Protein AF-A0A3D8SGF7-F1 (afdb_monomer)

Solvent-accessible surface area (backbone atoms only — not comparable to full-atom values): 17493 Å² total; per-residue (Å²): 136,87,86,59,81,50,88,57,85,92,38,57,77,54,71,92,67,64,101,82,47,66,66,55,54,53,52,51,15,70,74,51,28,20,51,87,35,29,41,61,52,47,53,52,54,32,56,76,68,73,48,53,74,74,74,52,42,62,45,77,71,42,57,55,62,69,59,42,38,68,72,41,20,37,44,38,47,47,76,54,95,90,37,85,43,78,48,68,43,85,71,39,32,78,76,52,66,76,61,45,70,65,49,49,50,49,16,43,51,46,34,33,36,55,75,38,30,51,75,68,54,41,50,50,33,53,50,54,36,52,47,61,65,56,57,81,48,100,55,60,69,68,54,49,54,52,47,69,74,40,46,67,33,53,49,34,4,24,43,23,42,20,46,29,38,46,44,50,61,53,43,50,52,53,48,56,50,34,45,76,70,30,55,44,71,83,41,22,58,43,77,82,51,44,61,59,49,32,49,50,53,45,42,62,39,53,32,82,69,42,70,46,80,40,75,49,46,63,57,54,47,42,51,51,37,34,35,71,66,44,28,71,38,52,40,47,41,71,67,94,45,88,63,90,62,94,51,79,30,31,37,40,42,78,51,79,67,44,33,47,99,85,70,47,71,38,74,68,43,56,60,52,48,75,60,31,53,78,67,83,76,77,64,86,87,63,74,88,81,66,91,71,87,69,87,90,52,85,76,76,79,74,72,136

Mean predicted aligned error: 11.93 Å

Foldseek 3Di:
DDLDQDDAQLDARDDQDDPPPPVVVVVVCVVQNAQQCLQVVVVVLCVVLVHDLPVLQPDPPQFDLVVLCVQQQQWFWDQHPNRIDIDGHPPSNVRNPDHDPVLLLLLLLLLLQSVAAGPVLSLVLQLVLQLVSSVVDDDNVVSSVSSVVCSRSSSSNSSNSCSRSVLNVVSVVLVVVCVVVQLDDAFHQFSVCSVVLSVLSSCSGRNQQQEDEDQDSSSLSSLVSSCVNGSVLEEEPPRPDPDPDPHSHYYYHPDDGQADPVRDGDPVNVVRNVRGDHPPPDDPPDPPPDPPPDPPDPVVPDDD

Structure (mmCIF, N/CA/C/O backbone):
data_AF-A0A3D8SGF7-F1
#
_entry.id   AF-A0A3D8SGF7-F1
#
loop_
_atom_site.group_PDB
_atom_site.id
_atom_site.type_symbol
_atom_site.label_atom_id
_atom_site.label_alt_id
_atom_site.label_comp_id
_atom_site.label_asym_id
_atom_site.label_entity_id
_atom_site.label_seq_id
_atom_site.pdbx_PDB_ins_code
_atom_site.Cartn_x
_atom_site.Cartn_y
_atom_site.Cartn_z
_atom_site.occupancy
_atom_site.B_iso_or_equiv
_atom_site.auth_seq_id
_atom_site.auth_comp_id
_atom_site.auth_asym_id
_atom_site.auth_atom_id
_atom_site.pdbx_PDB_model_num
ATOM 1 N N . MET A 1 1 ? 5.270 15.580 -29.705 1.00 28.64 1 MET A N 1
ATOM 2 C CA . MET A 1 1 ? 4.525 14.474 -29.066 1.00 28.64 1 MET A CA 1
ATOM 3 C C . MET A 1 1 ? 4.289 14.854 -27.619 1.00 28.64 1 MET A C 1
ATOM 5 O O . MET A 1 1 ? 5.223 15.328 -26.986 1.00 28.64 1 MET A O 1
ATOM 9 N N . ALA A 1 2 ? 3.041 14.790 -27.160 1.00 25.98 2 ALA A N 1
ATOM 10 C CA . ALA A 1 2 ? 2.633 15.385 -25.893 1.00 25.98 2 ALA A CA 1
ATOM 11 C C . ALA A 1 2 ? 2.895 14.438 -24.714 1.00 25.98 2 ALA A C 1
ATOM 13 O O . ALA A 1 2 ? 2.503 13.273 -24.739 1.00 25.98 2 ALA A O 1
ATOM 14 N N . LEU A 1 3 ? 3.563 14.972 -23.693 1.00 28.70 3 LEU A N 1
ATOM 15 C CA . LEU A 1 3 ? 3.710 14.374 -22.371 1.00 28.70 3 LEU A CA 1
ATOM 16 C C . LEU A 1 3 ? 2.393 14.566 -21.618 1.00 28.70 3 LEU A C 1
ATOM 18 O O . LEU A 1 3 ? 2.041 15.696 -21.285 1.00 28.70 3 LEU A O 1
ATOM 22 N N . GLN A 1 4 ? 1.677 13.479 -21.337 1.00 30.27 4 GLN A N 1
ATOM 23 C CA . GLN A 1 4 ? 0.540 13.514 -20.424 1.00 30.27 4 GLN A CA 1
ATOM 24 C C . GLN A 1 4 ? 0.894 12.715 -19.171 1.00 30.27 4 GLN A C 1
ATOM 26 O O . GLN A 1 4 ? 0.778 11.493 -19.112 1.00 30.27 4 GLN A O 1
ATOM 31 N N . VAL A 1 5 ? 1.390 13.437 -18.169 1.00 30.59 5 VAL A N 1
ATOM 32 C CA . VAL A 1 5 ? 1.681 12.898 -16.843 1.00 30.59 5 VAL A CA 1
ATOM 33 C C . VAL A 1 5 ? 0.362 12.846 -16.081 1.00 30.59 5 VAL A C 1
ATOM 35 O O . VAL A 1 5 ? -0.182 13.882 -15.711 1.00 30.59 5 VAL A O 1
ATOM 38 N N . THR A 1 6 ? -0.165 11.644 -15.857 1.00 35.34 6 THR A N 1
ATOM 39 C CA . THR A 1 6 ? -1.338 11.462 -14.995 1.00 35.34 6 THR A CA 1
ATOM 40 C C . THR A 1 6 ? -0.846 10.910 -13.661 1.00 35.34 6 THR A C 1
ATOM 42 O O . THR A 1 6 ? -0.309 9.806 -13.601 1.00 35.34 6 THR A O 1
ATOM 45 N N . LEU A 1 7 ? -0.965 11.696 -12.593 1.00 40.19 7 LEU A N 1
ATOM 46 C CA . LEU A 1 7 ? -0.636 11.287 -11.225 1.00 40.19 7 LEU A CA 1
ATOM 47 C C . LEU A 1 7 ? -1.949 10.922 -10.520 1.00 40.19 7 LEU A C 1
ATOM 49 O O . LEU A 1 7 ? -2.839 11.762 -10.425 1.00 40.19 7 LEU A O 1
ATOM 53 N N . GLY A 1 8 ? -2.099 9.679 -10.053 1.00 37.56 8 GLY A N 1
ATOM 54 C CA . GLY A 1 8 ? -3.323 9.226 -9.379 1.00 37.56 8 GLY A CA 1
ATOM 55 C C . GLY A 1 8 ? -3.339 7.730 -9.052 1.00 37.56 8 GLY A C 1
ATOM 56 O O . GLY A 1 8 ? -2.493 6.974 -9.532 1.00 37.56 8 GLY A O 1
ATOM 57 N N . ALA A 1 9 ? -4.304 7.305 -8.230 1.00 35.84 9 ALA A N 1
ATOM 58 C CA . ALA A 1 9 ? -4.530 5.897 -7.898 1.00 35.84 9 ALA A CA 1
ATOM 59 C C . ALA A 1 9 ? -4.850 5.085 -9.169 1.00 35.84 9 ALA A C 1
ATOM 61 O O . ALA A 1 9 ? -5.719 5.460 -9.955 1.00 35.84 9 ALA A O 1
ATOM 62 N N . GLY A 1 10 ? -4.117 3.991 -9.394 1.00 37.62 10 GLY A N 1
ATOM 63 C CA . GLY A 1 10 ? -4.216 3.187 -10.620 1.00 37.62 10 GLY A CA 1
ATOM 64 C C . GLY A 1 10 ? -3.575 3.815 -11.865 1.00 37.62 10 GLY A C 1
ATOM 65 O O . GLY A 1 10 ? -3.738 3.273 -12.959 1.00 37.62 10 GLY A O 1
ATOM 66 N N . SER A 1 11 ? -2.848 4.928 -11.721 1.00 36.62 11 SER A N 1
ATOM 67 C CA . SER A 1 11 ? -2.122 5.550 -12.825 1.00 36.62 11 SER A CA 1
ATOM 68 C C . SER A 1 11 ? -0.706 4.991 -12.944 1.00 36.62 11 SER A C 1
ATOM 70 O O . SER A 1 11 ? 0.079 5.007 -11.994 1.00 36.62 11 SER A O 1
ATOM 72 N N . LEU A 1 12 ? -0.355 4.539 -14.145 1.00 43.78 12 LEU A N 1
ATOM 73 C CA . LEU A 1 12 ? 1.037 4.437 -14.562 1.00 43.78 12 LEU A CA 1
ATOM 74 C C . LEU A 1 12 ? 1.500 5.838 -14.961 1.00 43.78 12 LEU A C 1
ATOM 76 O O . LEU A 1 12 ? 0.770 6.552 -15.648 1.00 43.78 12 LEU A O 1
ATOM 80 N N . VAL A 1 13 ? 2.730 6.217 -14.603 1.00 43.97 13 VAL A N 1
ATOM 81 C CA . VAL A 1 13 ? 3.409 7.324 -15.289 1.00 43.97 13 VAL A CA 1
ATOM 82 C C . VAL A 1 13 ? 3.595 6.877 -16.741 1.00 43.97 13 VAL A C 1
ATOM 84 O O . VAL A 1 13 ? 4.550 6.181 -17.081 1.00 43.97 13 VAL A O 1
ATOM 87 N N . ALA A 1 14 ? 2.607 7.186 -17.581 1.00 38.81 14 ALA A N 1
ATOM 88 C CA . ALA A 1 14 ? 2.578 6.845 -18.991 1.00 38.81 14 ALA A CA 1
ATOM 89 C C . ALA A 1 14 ? 3.516 7.796 -19.737 1.00 38.81 14 ALA A C 1
ATOM 91 O O . ALA A 1 14 ? 3.105 8.798 -20.317 1.00 38.81 14 ALA A O 1
ATOM 92 N N . ALA A 1 15 ? 4.809 7.495 -19.696 1.00 38.91 15 ALA A N 1
ATOM 93 C CA . ALA A 1 15 ? 5.734 8.033 -20.673 1.00 38.91 15 ALA A CA 1
ATOM 94 C C . ALA A 1 15 ? 5.481 7.282 -21.989 1.00 38.91 15 ALA A C 1
ATOM 96 O O . ALA A 1 15 ? 5.649 6.065 -22.056 1.00 38.91 15 ALA A O 1
ATOM 97 N N . GLY A 1 16 ? 5.029 7.987 -23.027 1.00 35.88 16 GLY A N 1
ATOM 98 C CA . GLY A 1 16 ? 5.013 7.447 -24.384 1.00 35.88 16 GLY A CA 1
ATOM 99 C C . GLY A 1 16 ? 6.454 7.249 -24.839 1.00 35.88 16 GLY A C 1
ATOM 100 O O . GLY A 1 16 ? 7.083 8.193 -25.307 1.00 35.88 16 GLY A O 1
ATOM 101 N N . VAL A 1 17 ? 6.996 6.050 -24.636 1.00 40.53 17 VAL A N 1
ATOM 102 C CA . VAL A 1 17 ? 8.383 5.721 -24.971 1.00 40.53 17 VAL A CA 1
ATOM 103 C C . VAL A 1 17 ? 8.373 4.816 -26.191 1.00 40.53 17 VAL A C 1
ATOM 105 O O . VAL A 1 17 ? 7.849 3.705 -26.152 1.00 40.53 17 VAL A O 1
ATOM 108 N N . GLY A 1 18 ? 8.925 5.312 -27.301 1.00 39.09 18 GLY A N 1
ATOM 109 C CA . GLY A 1 18 ? 9.258 4.460 -28.438 1.00 39.09 18 GLY A CA 1
ATOM 110 C C . GLY A 1 18 ? 10.265 3.397 -27.996 1.00 39.09 18 GLY A C 1
ATOM 111 O O . GLY A 1 18 ? 11.077 3.657 -27.112 1.00 39.09 18 GLY A O 1
ATOM 112 N N . ALA A 1 19 ? 10.228 2.213 -28.608 1.00 37.81 19 ALA A N 1
ATOM 113 C CA . ALA A 1 19 ? 10.963 1.003 -28.211 1.00 37.81 19 ALA A CA 1
ATOM 114 C C . ALA A 1 19 ? 12.508 1.122 -28.062 1.00 37.81 19 ALA A C 1
ATOM 116 O O . ALA A 1 19 ? 13.165 0.121 -27.797 1.00 37.81 19 ALA A O 1
ATOM 117 N N . GLY A 1 20 ? 13.100 2.313 -28.219 1.00 41.50 20 GLY A N 1
ATOM 118 C CA . GLY A 1 20 ? 14.537 2.580 -28.126 1.00 41.50 20 GLY A CA 1
ATOM 119 C C . GLY A 1 20 ? 15.035 3.321 -26.875 1.00 41.50 20 GLY A C 1
ATOM 120 O O . GLY A 1 20 ? 16.247 3.433 -26.735 1.00 41.50 20 GLY A O 1
ATOM 121 N N . ASP A 1 21 ? 14.182 3.819 -25.967 1.00 48.53 21 ASP A N 1
ATOM 122 C CA . ASP A 1 21 ? 14.627 4.796 -24.948 1.00 48.53 21 ASP A CA 1
ATOM 123 C C . ASP A 1 21 ? 14.460 4.345 -23.478 1.00 48.53 21 ASP A C 1
ATOM 125 O O . ASP A 1 21 ? 13.799 4.980 -22.652 1.00 48.53 21 ASP A O 1
ATOM 129 N N . ILE A 1 22 ? 15.095 3.220 -23.124 1.00 55.19 22 ILE A N 1
ATOM 130 C CA . ILE A 1 22 ? 15.209 2.742 -21.728 1.00 55.19 22 ILE A CA 1
ATOM 131 C C . ILE A 1 22 ? 15.871 3.808 -20.841 1.00 55.19 22 ILE A C 1
ATOM 133 O O . ILE A 1 22 ? 15.473 3.987 -19.690 1.00 55.19 22 ILE A O 1
ATOM 137 N N . ALA A 1 23 ? 16.836 4.555 -21.387 1.00 51.38 23 ALA A N 1
ATOM 138 C CA . ALA A 1 23 ? 17.487 5.659 -20.692 1.00 51.38 23 ALA A CA 1
ATOM 139 C C . ALA A 1 23 ? 16.466 6.717 -20.255 1.00 51.38 23 ALA A C 1
ATOM 141 O O . ALA A 1 23 ? 16.472 7.119 -19.097 1.00 51.38 23 ALA A O 1
ATOM 142 N N . THR A 1 24 ? 15.518 7.078 -21.124 1.00 54.72 24 THR A N 1
ATOM 143 C CA . THR A 1 24 ? 14.470 8.053 -20.800 1.00 54.72 24 THR A CA 1
ATOM 144 C C . THR A 1 24 ? 13.504 7.541 -19.722 1.00 54.72 24 THR A C 1
ATOM 146 O O . THR A 1 24 ? 13.113 8.311 -18.844 1.00 54.72 24 THR A O 1
ATOM 149 N N . LEU A 1 25 ? 13.155 6.246 -19.712 1.00 57.88 25 LEU A N 1
ATOM 150 C CA . LEU A 1 25 ? 12.359 5.644 -18.625 1.00 57.88 25 LEU A CA 1
ATOM 151 C C . LEU A 1 25 ? 13.094 5.662 -17.284 1.00 57.88 25 LEU A C 1
ATOM 153 O O . LEU A 1 25 ? 12.480 5.931 -16.250 1.00 57.88 25 LEU A O 1
ATOM 157 N N . VAL A 1 26 ? 14.398 5.390 -17.294 1.00 56.66 26 VAL A N 1
ATOM 158 C CA . VAL A 1 26 ? 15.239 5.450 -16.095 1.00 56.66 26 VAL A CA 1
ATOM 159 C C . VAL A 1 26 ? 15.365 6.896 -15.612 1.00 56.66 26 VAL A C 1
ATOM 161 O O . VAL A 1 26 ? 15.139 7.164 -14.434 1.00 56.66 26 VAL A O 1
ATOM 164 N N . THR A 1 27 ? 15.633 7.847 -16.511 1.00 54.09 27 THR A N 1
ATOM 165 C CA . THR A 1 27 ? 15.735 9.272 -16.174 1.00 54.09 27 THR A CA 1
ATOM 166 C C . THR A 1 27 ? 14.417 9.802 -15.615 1.00 54.09 27 THR A C 1
ATOM 168 O O . THR A 1 27 ? 14.410 10.340 -14.515 1.00 54.09 27 THR A O 1
ATOM 171 N N . LEU A 1 28 ? 13.281 9.600 -16.292 1.00 55.94 28 LEU A N 1
ATOM 172 C CA . LEU A 1 28 ? 11.967 10.013 -15.775 1.00 55.94 28 LEU A CA 1
ATOM 173 C C . LEU A 1 28 ? 11.605 9.298 -14.467 1.00 55.94 28 LEU A C 1
ATOM 175 O O . LEU A 1 28 ? 10.979 9.897 -13.595 1.00 55.94 28 LEU A O 1
ATOM 179 N N . GLY A 1 29 ? 12.026 8.043 -14.306 1.00 55.06 29 GLY A N 1
ATOM 180 C CA . GLY A 1 29 ? 11.874 7.295 -13.063 1.00 55.06 29 GLY A CA 1
ATOM 181 C C . GLY A 1 29 ? 12.616 7.915 -11.888 1.00 55.06 29 GLY A C 1
ATOM 182 O O . GLY A 1 29 ? 12.099 7.888 -10.774 1.00 55.06 29 GLY A O 1
ATOM 183 N N . HIS A 1 30 ? 13.789 8.503 -12.119 1.00 59.28 30 HIS A N 1
ATOM 184 C CA . HIS A 1 30 ? 14.514 9.237 -11.083 1.00 59.28 30 HIS A CA 1
ATOM 185 C C . HIS A 1 30 ? 13.775 10.514 -10.653 1.00 59.28 30 HIS A C 1
ATOM 187 O O . HIS A 1 30 ? 13.745 10.819 -9.466 1.00 59.28 30 HIS A O 1
ATOM 193 N N . TRP A 1 31 ? 13.134 11.229 -11.585 1.00 52.03 31 TRP A N 1
ATOM 194 C CA . TRP A 1 31 ? 12.435 12.487 -11.284 1.00 52.03 31 TRP A CA 1
ATOM 195 C C . TRP A 1 31 ? 11.046 12.297 -10.667 1.00 52.03 31 TRP A C 1
ATOM 197 O O . TRP A 1 31 ? 10.676 13.020 -9.746 1.00 52.03 31 TRP A O 1
ATOM 207 N N . PHE A 1 32 ? 10.262 11.346 -11.178 1.00 58.25 32 PHE A N 1
ATOM 208 C CA . PHE A 1 32 ? 8.845 11.204 -10.823 1.00 58.25 32 PHE A CA 1
ATOM 209 C C . PHE A 1 32 ? 8.532 9.963 -9.984 1.00 58.25 32 PHE A C 1
ATOM 211 O O . PHE A 1 32 ? 7.438 9.886 -9.422 1.00 58.25 32 PHE A O 1
ATOM 218 N N . GLY A 1 33 ? 9.476 9.023 -9.881 1.00 57.91 33 GLY A N 1
ATOM 219 C CA . GLY A 1 33 ? 9.281 7.714 -9.264 1.00 57.91 33 GLY A CA 1
ATOM 220 C C . GLY A 1 33 ? 8.545 6.758 -10.201 1.00 57.91 33 GLY A C 1
ATOM 221 O O . GLY A 1 33 ? 7.432 7.034 -10.648 1.00 57.91 33 GLY A O 1
ATOM 222 N N . ASN A 1 34 ? 9.151 5.610 -10.505 1.00 74.31 34 ASN A N 1
ATOM 223 C CA . ASN A 1 34 ? 8.488 4.532 -11.235 1.00 74.31 34 ASN A CA 1
ATOM 224 C C . ASN A 1 34 ? 8.939 3.157 -10.724 1.00 74.31 34 ASN A C 1
ATOM 226 O O . ASN A 1 34 ? 9.824 3.050 -9.880 1.00 74.31 34 ASN A O 1
ATOM 230 N N . TRP A 1 35 ? 8.316 2.095 -11.231 1.00 74.00 35 TRP A N 1
ATOM 231 C CA . TRP A 1 35 ? 8.610 0.728 -10.802 1.00 74.00 35 TRP A CA 1
ATOM 232 C C . TRP A 1 35 ? 10.054 0.274 -11.083 1.00 74.00 35 TRP A C 1
ATOM 234 O O . TRP A 1 35 ? 10.542 -0.597 -10.371 1.00 74.00 35 TRP A O 1
ATOM 244 N N . ILE A 1 36 ? 10.728 0.855 -12.084 1.00 75.94 36 ILE A N 1
ATOM 245 C CA . ILE A 1 36 ? 12.119 0.531 -12.450 1.00 75.94 36 ILE A CA 1
ATOM 246 C C . ILE A 1 36 ? 13.085 1.119 -11.417 1.00 75.94 36 ILE A C 1
ATOM 248 O O . ILE A 1 36 ? 14.056 0.476 -11.034 1.00 75.94 36 ILE A O 1
ATOM 252 N N . THR A 1 37 ? 12.821 2.342 -10.952 1.00 78.00 37 THR A N 1
ATOM 253 C CA . THR A 1 37 ? 13.677 3.054 -9.991 1.00 78.00 37 THR A CA 1
ATOM 254 C C . THR A 1 37 ? 13.243 2.876 -8.540 1.00 78.00 37 THR A C 1
ATOM 256 O O . THR A 1 37 ? 13.924 3.373 -7.644 1.00 78.00 37 THR A O 1
ATOM 259 N N . ALA A 1 38 ? 12.134 2.172 -8.284 1.00 81.00 38 ALA A N 1
ATOM 260 C CA . ALA A 1 38 ? 11.568 2.009 -6.949 1.00 81.00 38 ALA A CA 1
ATOM 261 C C . ALA A 1 38 ? 12.601 1.447 -5.962 1.00 81.00 38 ALA A C 1
ATOM 263 O O . ALA A 1 38 ? 12.902 2.120 -4.984 1.00 81.00 38 ALA A O 1
ATOM 264 N N . GLU A 1 39 ? 13.197 0.292 -6.257 1.00 85.12 39 GLU A N 1
ATOM 265 C CA . GLU A 1 39 ? 14.188 -0.360 -5.388 1.00 85.12 39 GLU A CA 1
ATOM 266 C C . GLU A 1 39 ? 15.447 0.496 -5.195 1.00 85.12 39 GLU A C 1
ATOM 268 O O . GLU A 1 39 ? 15.837 0.786 -4.068 1.00 85.12 39 GLU A O 1
ATOM 273 N N . LYS A 1 40 ? 16.049 0.978 -6.290 1.00 84.62 40 LYS A N 1
ATOM 274 C CA . LYS A 1 40 ? 17.253 1.817 -6.220 1.00 84.62 40 LYS A CA 1
ATOM 275 C C . LYS A 1 40 ? 17.015 3.077 -5.389 1.00 84.62 40 LYS A C 1
ATOM 277 O O . LYS A 1 40 ? 17.840 3.425 -4.555 1.00 84.62 40 LYS A O 1
ATOM 282 N N . GLY A 1 41 ? 15.879 3.741 -5.585 1.00 83.44 41 GLY A N 1
ATOM 283 C CA . GLY A 1 41 ? 15.548 4.926 -4.809 1.00 83.44 41 GLY A CA 1
ATOM 284 C C . GLY A 1 41 ? 15.155 4.619 -3.357 1.00 83.44 41 GLY A C 1
ATOM 285 O O . GLY A 1 41 ? 15.245 5.518 -2.532 1.00 83.44 41 GLY A O 1
ATOM 286 N N . ASP A 1 42 ? 14.698 3.400 -3.031 1.00 86.56 42 ASP A N 1
ATOM 287 C CA . ASP A 1 42 ? 14.528 2.972 -1.633 1.00 86.56 42 ASP A CA 1
ATOM 288 C C . ASP A 1 42 ? 15.906 2.806 -0.986 1.00 86.56 42 ASP A C 1
ATOM 290 O O . ASP A 1 42 ? 16.131 3.332 0.098 1.00 86.56 42 ASP A O 1
ATOM 294 N N . ALA A 1 43 ? 16.843 2.146 -1.672 1.00 85.81 43 ALA A N 1
ATOM 295 C CA . ALA A 1 43 ? 18.208 1.969 -1.188 1.00 85.81 43 ALA A CA 1
ATOM 296 C C . ALA A 1 43 ? 18.939 3.310 -0.996 1.00 85.81 43 ALA A C 1
ATOM 298 O O . ALA A 1 43 ? 19.598 3.505 0.021 1.00 85.81 43 ALA A O 1
ATOM 299 N N . GLU A 1 44 ? 18.791 4.253 -1.933 1.00 85.69 44 GLU A N 1
ATOM 300 C CA . GLU A 1 44 ? 19.326 5.616 -1.797 1.00 85.69 44 GLU A CA 1
ATOM 301 C C . GLU A 1 44 ? 18.685 6.358 -0.616 1.00 85.69 44 GLU A C 1
ATOM 303 O O . GLU A 1 44 ? 19.395 6.965 0.179 1.00 85.69 44 GLU A O 1
ATOM 308 N N . PHE A 1 45 ? 17.359 6.280 -0.464 1.00 84.38 45 PHE A N 1
ATOM 309 C CA . PHE A 1 45 ? 16.644 6.918 0.644 1.00 84.38 45 PHE A CA 1
ATOM 310 C C . PHE A 1 45 ? 17.087 6.372 2.005 1.00 84.38 45 PHE A C 1
ATOM 312 O O . PHE A 1 45 ? 17.415 7.151 2.894 1.00 84.38 45 PHE A O 1
ATOM 319 N N . LEU A 1 46 ? 17.149 5.048 2.157 1.00 83.69 46 LEU A N 1
ATOM 320 C CA . LEU A 1 46 ? 17.603 4.408 3.392 1.00 83.69 46 LEU A CA 1
ATOM 321 C C . LEU A 1 46 ? 19.082 4.700 3.671 1.00 83.69 46 LEU A C 1
ATOM 323 O O . LEU A 1 46 ? 19.440 5.004 4.806 1.00 83.69 46 LEU A O 1
ATOM 327 N N . GLY A 1 47 ? 19.920 4.715 2.630 1.00 80.56 47 GLY A N 1
ATOM 328 C CA . GLY A 1 47 ? 21.327 5.099 2.736 1.00 80.56 47 GLY A CA 1
ATOM 329 C C . GLY A 1 47 ? 21.531 6.543 3.205 1.00 80.56 47 GLY A C 1
ATOM 330 O O . GLY A 1 47 ? 22.428 6.791 4.002 1.00 80.56 47 GLY A O 1
ATOM 331 N N . LEU A 1 48 ? 20.683 7.486 2.775 1.00 78.12 48 LEU A N 1
ATOM 332 C CA . LEU A 1 48 ? 20.718 8.884 3.237 1.00 78.12 48 LEU A CA 1
ATOM 333 C C . LEU A 1 48 ? 20.313 9.049 4.703 1.00 78.12 48 LEU A C 1
ATOM 335 O O . LEU A 1 48 ? 20.698 10.030 5.334 1.00 78.12 48 LEU A O 1
ATOM 339 N N . ILE A 1 49 ? 19.523 8.116 5.227 1.00 72.81 49 ILE A N 1
ATOM 340 C CA . ILE A 1 49 ? 19.113 8.098 6.633 1.00 72.81 49 ILE A CA 1
ATOM 341 C C . ILE A 1 49 ? 20.128 7.293 7.469 1.00 72.81 49 ILE A C 1
ATOM 343 O O . ILE A 1 49 ? 19.994 7.216 8.681 1.00 72.81 49 ILE A O 1
ATOM 347 N N . GLU A 1 50 ? 21.161 6.724 6.829 1.00 66.31 50 GLU A N 1
ATOM 348 C CA . GLU A 1 50 ? 22.131 5.789 7.423 1.00 66.31 50 GLU A CA 1
ATOM 349 C C . GLU A 1 50 ? 21.468 4.562 8.068 1.00 66.31 50 GLU A C 1
ATOM 351 O O . GLU A 1 50 ? 22.046 3.877 8.912 1.00 66.31 50 GLU A O 1
ATOM 356 N N . GLU A 1 51 ? 20.247 4.248 7.639 1.00 66.12 51 GLU A N 1
ATOM 357 C CA . GLU A 1 51 ? 19.435 3.196 8.225 1.00 66.12 51 GLU A CA 1
ATOM 358 C C . GLU A 1 51 ? 19.463 1.945 7.361 1.00 66.12 51 GLU A C 1
ATOM 360 O O . GLU A 1 51 ? 19.284 1.976 6.141 1.00 66.12 51 GLU A O 1
ATOM 365 N N . SER A 1 52 ? 19.638 0.801 8.016 1.00 65.06 52 SER A N 1
ATOM 366 C CA . SER A 1 52 ? 19.425 -0.490 7.376 1.00 65.06 52 SER A CA 1
ATOM 367 C C . SER A 1 52 ? 17.966 -0.905 7.536 1.00 65.06 52 SER A C 1
ATOM 369 O O . SER A 1 52 ? 17.353 -0.645 8.571 1.00 65.06 52 SER A O 1
ATOM 371 N N . GLU A 1 53 ? 17.419 -1.632 6.558 1.00 66.06 53 GLU A N 1
ATOM 372 C CA . GLU A 1 53 ? 16.078 -2.230 6.675 1.00 66.06 53 GLU A CA 1
ATOM 373 C C . GLU A 1 53 ? 15.933 -3.038 7.983 1.00 66.06 53 GLU A C 1
ATOM 375 O O . GLU A 1 53 ? 14.878 -3.049 8.607 1.00 66.06 53 GLU A O 1
ATOM 380 N N . PHE A 1 54 ? 17.019 -3.658 8.455 1.00 64.19 54 PHE A N 1
ATOM 381 C CA . PHE A 1 54 ? 17.049 -4.459 9.679 1.00 64.19 54 PHE A CA 1
ATOM 382 C C . PHE A 1 54 ? 17.026 -3.646 10.978 1.00 64.19 54 PHE A C 1
ATOM 384 O O . PHE A 1 54 ? 16.779 -4.229 12.033 1.00 64.19 54 PHE A O 1
ATOM 391 N N . THR A 1 55 ? 17.291 -2.339 10.931 1.00 70.75 55 THR A N 1
ATOM 392 C CA . THR A 1 55 ? 17.325 -1.504 12.137 1.00 70.75 55 THR A CA 1
ATOM 393 C C . THR A 1 55 ? 15.913 -1.200 12.638 1.00 70.75 55 THR A C 1
ATOM 395 O O . THR A 1 55 ? 15.644 -1.272 13.837 1.00 70.75 55 THR A O 1
ATOM 398 N N . PHE A 1 56 ? 14.991 -0.887 11.723 1.00 73.19 56 PHE A N 1
ATOM 399 C CA . PHE A 1 56 ? 13.627 -0.476 12.068 1.00 73.19 56 PHE A CA 1
ATOM 400 C C . PHE A 1 56 ? 12.573 -1.565 11.817 1.00 73.19 56 PHE A C 1
ATOM 402 O O . PHE A 1 56 ? 11.498 -1.516 12.418 1.00 73.19 56 PHE A O 1
ATOM 409 N N . LEU A 1 57 ? 12.860 -2.575 10.986 1.00 81.06 57 LEU A N 1
ATOM 410 C CA . LEU A 1 57 ? 11.995 -3.748 10.834 1.00 81.06 57 LEU A CA 1
ATOM 411 C C . LEU A 1 57 ? 12.287 -4.766 11.935 1.00 81.06 57 LEU A C 1
ATOM 413 O O . LEU A 1 57 ? 13.140 -5.644 11.794 1.00 81.06 57 LEU A O 1
ATOM 417 N N . ARG A 1 58 ? 11.549 -4.672 13.040 1.00 82.25 58 ARG A N 1
ATOM 418 C CA . ARG A 1 58 ? 11.738 -5.590 14.173 1.00 82.25 58 ARG A CA 1
ATOM 419 C C . ARG A 1 58 ? 11.155 -6.974 13.907 1.00 82.25 58 ARG A C 1
ATOM 421 O O . ARG A 1 58 ? 11.726 -7.984 14.318 1.00 82.25 58 ARG A O 1
ATOM 428 N N . ARG A 1 59 ? 10.039 -7.051 13.173 1.00 84.06 59 ARG A N 1
ATOM 429 C CA . ARG A 1 59 ? 9.350 -8.321 12.913 1.00 84.06 59 ARG A CA 1
ATOM 430 C C . ARG A 1 59 ? 9.910 -9.022 11.675 1.00 84.06 59 ARG A C 1
ATOM 432 O O . ARG A 1 59 ? 9.700 -8.603 10.536 1.00 84.06 59 ARG A O 1
ATOM 439 N N . ARG A 1 60 ? 10.607 -10.136 11.901 1.00 79.62 60 ARG A N 1
ATOM 440 C CA . ARG A 1 60 ? 11.156 -10.983 10.831 1.00 79.62 60 ARG A CA 1
ATOM 441 C C . ARG A 1 60 ? 10.076 -11.866 10.211 1.00 79.62 60 ARG A C 1
ATOM 443 O O . ARG A 1 60 ? 9.128 -12.263 10.879 1.00 79.62 60 ARG A O 1
ATOM 450 N N . GLY A 1 61 ? 10.243 -12.196 8.930 1.00 80.81 61 GLY A N 1
ATOM 451 C CA . GLY A 1 61 ? 9.358 -13.135 8.232 1.00 80.81 61 GLY A CA 1
ATOM 452 C C . GLY A 1 61 ? 7.950 -12.603 7.948 1.00 80.81 61 GLY A C 1
ATOM 453 O O . GLY A 1 61 ? 7.049 -13.389 7.675 1.00 80.81 61 GLY A O 1
ATOM 454 N N . LEU A 1 62 ? 7.737 -11.283 8.003 1.00 85.88 62 LEU A N 1
ATOM 455 C CA . LEU A 1 62 ? 6.470 -10.670 7.586 1.00 85.88 62 LEU A CA 1
ATOM 456 C C . LEU A 1 62 ? 6.131 -10.980 6.124 1.00 85.88 62 LEU A C 1
ATOM 458 O O . LEU A 1 62 ? 4.977 -11.262 5.812 1.00 85.88 62 LEU A O 1
ATOM 462 N N . ILE A 1 63 ? 7.143 -10.933 5.253 1.00 88.25 63 ILE A N 1
ATOM 463 C CA . ILE A 1 63 ? 7.037 -11.220 3.824 1.00 88.25 63 ILE A CA 1
ATOM 464 C C . ILE A 1 63 ? 8.148 -12.187 3.414 1.00 88.25 63 ILE A C 1
ATOM 466 O O . ILE A 1 63 ? 9.314 -11.974 3.743 1.00 88.25 63 ILE A O 1
ATOM 470 N N . ASP A 1 64 ? 7.783 -13.206 2.639 1.00 87.56 64 ASP A N 1
ATOM 471 C CA . ASP A 1 64 ? 8.712 -14.039 1.875 1.00 87.56 64 ASP A CA 1
ATOM 472 C C . ASP A 1 64 ? 8.871 -13.440 0.466 1.00 87.56 64 ASP A C 1
ATOM 474 O O . ASP A 1 64 ? 7.953 -13.481 -0.359 1.00 87.56 64 ASP A O 1
ATOM 478 N N . THR A 1 65 ? 10.036 -12.846 0.188 1.00 86.75 65 THR A N 1
ATOM 479 C CA . THR A 1 65 ? 10.316 -12.173 -1.091 1.00 86.75 65 THR A CA 1
ATOM 480 C C . THR A 1 65 ? 10.354 -13.142 -2.273 1.00 86.75 65 THR A C 1
ATOM 482 O O . THR A 1 65 ? 9.970 -12.765 -3.382 1.00 86.75 65 THR A O 1
ATOM 485 N N . LEU A 1 66 ? 10.739 -14.404 -2.057 1.00 86.38 66 LEU A N 1
ATOM 486 C CA . LEU A 1 66 ? 10.751 -15.425 -3.105 1.00 86.38 66 LEU A CA 1
ATOM 487 C C . LEU A 1 66 ? 9.324 -15.810 -3.495 1.00 86.38 66 LEU A C 1
ATOM 489 O O . LEU A 1 66 ? 9.000 -15.874 -4.684 1.00 86.38 66 LEU A O 1
ATOM 493 N N . ARG A 1 67 ? 8.443 -16.012 -2.508 1.00 87.50 67 ARG A N 1
ATOM 494 C CA . ARG A 1 67 ? 7.013 -16.268 -2.760 1.00 87.50 67 ARG A CA 1
ATOM 495 C C . ARG A 1 67 ? 6.314 -15.070 -3.378 1.00 87.50 67 ARG A C 1
ATOM 497 O O . ARG A 1 67 ? 5.554 -15.240 -4.334 1.00 87.50 67 ARG A O 1
ATOM 504 N N . PHE A 1 68 ? 6.607 -13.867 -2.884 1.00 89.88 68 PHE A N 1
ATOM 505 C CA . PHE A 1 68 ? 6.125 -12.626 -3.482 1.00 89.88 68 PHE A CA 1
ATOM 506 C C . PHE A 1 68 ? 6.481 -12.578 -4.971 1.00 89.88 68 PHE A C 1
ATOM 508 O O . PHE A 1 68 ? 5.610 -12.341 -5.809 1.00 89.88 68 PHE A O 1
ATOM 515 N N . GLN A 1 69 ? 7.739 -12.866 -5.315 1.00 86.75 69 GLN A N 1
ATOM 516 C CA . GLN A 1 69 ? 8.203 -12.825 -6.695 1.00 86.75 69 GLN A CA 1
ATOM 517 C C . GLN A 1 69 ? 7.572 -13.922 -7.556 1.00 86.75 69 GLN A C 1
ATOM 519 O O . GLN A 1 69 ? 7.168 -13.655 -8.686 1.00 86.75 69 GLN A O 1
ATOM 524 N N . ALA A 1 70 ? 7.402 -15.135 -7.029 1.00 86.19 70 ALA A N 1
ATOM 525 C CA . ALA A 1 70 ? 6.693 -16.197 -7.740 1.00 86.19 70 ALA A CA 1
ATOM 526 C C . ALA A 1 70 ? 5.241 -15.796 -8.069 1.00 86.19 70 ALA A C 1
ATOM 528 O O . ALA A 1 70 ? 4.731 -16.089 -9.155 1.00 86.19 70 ALA A O 1
ATOM 529 N N . ARG A 1 71 ? 4.579 -15.087 -7.147 1.00 87.69 71 ARG A N 1
ATOM 530 C CA . ARG A 1 71 ? 3.179 -14.674 -7.284 1.00 87.69 71 ARG A CA 1
ATOM 531 C C . ARG A 1 71 ? 2.987 -13.459 -8.188 1.00 87.69 71 ARG A C 1
ATOM 533 O O . ARG A 1 71 ? 2.092 -13.467 -9.033 1.00 87.69 71 ARG A O 1
ATOM 540 N N . TRP A 1 72 ? 3.794 -12.422 -7.995 1.00 88.69 72 TRP A N 1
ATOM 541 C CA . TRP A 1 72 ? 3.593 -11.101 -8.598 1.00 88.69 72 TRP A CA 1
ATOM 542 C C . TRP A 1 72 ? 4.644 -10.731 -9.644 1.00 88.69 72 TRP A C 1
ATOM 544 O O . TRP A 1 72 ? 4.463 -9.770 -10.382 1.00 88.69 72 TRP A O 1
ATOM 554 N N . GLY A 1 73 ? 5.739 -11.479 -9.723 1.00 82.00 73 GLY A N 1
ATOM 555 C CA . GLY A 1 73 ? 6.880 -11.187 -10.586 1.00 82.00 73 GLY A CA 1
ATOM 556 C C . GLY A 1 73 ? 6.825 -11.796 -11.984 1.00 82.00 73 GLY A C 1
ATOM 557 O O . GLY A 1 73 ? 7.682 -11.502 -12.810 1.00 82.00 73 GLY A O 1
ATOM 558 N N . SER A 1 74 ? 5.830 -12.638 -12.266 1.00 78.88 74 SER A N 1
ATOM 559 C CA . SER A 1 74 ? 5.677 -13.332 -13.554 1.00 78.88 74 SER A CA 1
ATOM 560 C C . SER A 1 74 ? 4.780 -12.596 -14.555 1.00 78.88 74 SER A C 1
ATOM 562 O O . SER A 1 74 ? 4.629 -13.050 -15.692 1.00 78.88 74 SER A O 1
ATOM 564 N N . ARG A 1 75 ? 4.167 -11.481 -14.136 1.00 75.69 75 ARG A N 1
ATOM 565 C CA . ARG A 1 75 ? 3.173 -10.724 -14.904 1.00 75.69 75 ARG A CA 1
ATOM 566 C C . ARG A 1 75 ? 3.524 -9.249 -14.888 1.00 75.69 75 ARG A C 1
ATOM 568 O O . ARG A 1 75 ? 3.788 -8.686 -13.830 1.00 75.69 75 ARG A O 1
ATOM 575 N N . LEU A 1 76 ? 3.488 -8.636 -16.062 1.00 78.94 76 LEU A N 1
ATOM 576 C CA . LEU A 1 76 ? 3.730 -7.216 -16.242 1.00 78.94 76 LEU A CA 1
ATOM 577 C C . LEU A 1 76 ? 2.638 -6.636 -17.123 1.00 78.94 76 LEU A C 1
ATOM 579 O O . LEU A 1 76 ? 2.421 -7.090 -18.246 1.00 78.94 76 LEU A O 1
ATOM 583 N N . ARG A 1 77 ? 1.970 -5.602 -16.629 1.00 75.56 77 ARG A N 1
ATOM 584 C CA . ARG A 1 77 ? 1.021 -4.825 -17.415 1.00 75.56 77 ARG A CA 1
ATOM 585 C C . ARG A 1 77 ? 1.596 -3.453 -17.708 1.00 75.56 77 ARG A C 1
ATOM 587 O O . ARG A 1 77 ? 1.862 -2.681 -16.791 1.00 75.56 77 ARG A O 1
ATOM 594 N N . LEU A 1 78 ? 1.755 -3.150 -18.990 1.00 71.50 78 LEU A N 1
ATOM 595 C CA . LEU A 1 78 ? 2.191 -1.842 -19.470 1.00 71.50 78 LEU A CA 1
ATOM 596 C C . LEU A 1 78 ? 1.130 -1.249 -20.388 1.00 71.50 78 LEU A C 1
ATOM 598 O O . LEU A 1 78 ? 0.261 -1.948 -20.902 1.00 71.50 78 LEU A O 1
ATOM 602 N N . LEU A 1 79 ? 1.201 0.060 -20.589 1.00 64.81 79 LEU A N 1
ATOM 603 C CA . LEU A 1 79 ? 0.380 0.749 -21.569 1.00 64.81 79 LEU A CA 1
ATOM 604 C C . LEU A 1 79 ? 1.214 0.947 -22.838 1.00 64.81 79 LEU A C 1
ATOM 606 O O . LEU A 1 79 ? 2.211 1.661 -22.814 1.00 64.81 79 LEU A O 1
ATOM 610 N N . GLU A 1 80 ? 0.811 0.320 -23.936 1.00 59.66 80 GLU A N 1
ATOM 611 C CA . GLU A 1 80 ? 1.456 0.447 -25.242 1.00 59.66 80 GLU A CA 1
ATOM 612 C C . GLU A 1 80 ? 0.451 1.063 -26.218 1.00 59.66 80 GLU A C 1
ATOM 614 O O . GLU A 1 80 ? -0.670 0.571 -26.360 1.00 59.66 80 GLU A O 1
ATOM 619 N N . ASN A 1 81 ? 0.820 2.164 -26.879 1.00 62.03 81 ASN A N 1
ATOM 620 C CA . ASN A 1 81 ? -0.044 2.856 -27.847 1.00 62.03 81 ASN A CA 1
ATOM 621 C C . ASN A 1 81 ? -1.460 3.157 -27.309 1.00 62.03 81 ASN A C 1
ATOM 623 O O . ASN A 1 81 ? -2.461 2.977 -28.002 1.00 62.03 81 ASN A O 1
ATOM 627 N N . GLY A 1 82 ? -1.556 3.576 -26.042 1.00 57.19 82 GLY A N 1
ATOM 628 C CA . GLY A 1 82 ? -2.837 3.890 -25.400 1.00 57.19 82 GLY A CA 1
ATOM 629 C C . GLY A 1 82 ? -3.643 2.672 -24.939 1.00 57.19 82 GLY A C 1
ATOM 630 O O . GLY A 1 82 ? -4.718 2.845 -24.371 1.00 57.19 82 GLY A O 1
ATOM 631 N N . ARG A 1 83 ? -3.154 1.445 -25.156 1.00 60.84 83 ARG A N 1
ATOM 632 C CA . ARG A 1 83 ? -3.853 0.207 -24.795 1.00 60.84 83 ARG A CA 1
ATOM 633 C C . ARG A 1 83 ? -3.084 -0.567 -23.725 1.00 60.84 83 ARG A C 1
ATOM 635 O O . ARG A 1 83 ? -1.862 -0.677 -23.810 1.00 60.84 83 ARG A O 1
ATOM 642 N N . PRO A 1 84 ? -3.767 -1.123 -22.711 1.00 67.06 84 PRO A N 1
ATOM 643 C CA . PRO A 1 84 ? -3.115 -1.996 -21.748 1.00 67.06 84 PRO A CA 1
ATOM 644 C C . PRO A 1 84 ? -2.696 -3.303 -22.433 1.00 67.06 84 PRO A C 1
ATOM 646 O O . PRO A 1 84 ? -3.542 -4.052 -22.916 1.00 67.06 84 PRO A O 1
ATOM 649 N N . GLN A 1 85 ? -1.398 -3.577 -22.436 1.00 69.38 85 GLN A N 1
ATOM 650 C CA . GLN A 1 85 ? -0.790 -4.823 -22.886 1.00 69.38 85 GLN A CA 1
ATOM 651 C C . GLN A 1 85 ? -0.283 -5.604 -21.684 1.00 69.38 85 GLN A C 1
ATOM 653 O O . GLN A 1 85 ? 0.262 -5.042 -20.728 1.00 69.38 85 GLN A O 1
ATOM 658 N N . ARG A 1 86 ? -0.486 -6.916 -21.733 1.00 77.00 86 ARG A N 1
ATOM 659 C CA . ARG A 1 86 ? -0.057 -7.831 -20.688 1.00 77.00 86 ARG A CA 1
ATOM 660 C C . ARG A 1 86 ? 1.051 -8.720 -21.224 1.00 77.00 86 ARG A C 1
ATOM 662 O O . ARG A 1 86 ? 0.890 -9.375 -22.246 1.00 77.00 86 ARG A O 1
ATOM 669 N N . PHE A 1 87 ? 2.149 -8.741 -20.490 1.00 75.56 87 PHE A N 1
ATOM 670 C CA . PHE A 1 87 ? 3.318 -9.557 -20.743 1.00 75.56 87 PHE A CA 1
ATOM 671 C C . PHE A 1 87 ? 3.397 -10.595 -19.624 1.00 75.56 87 PHE A C 1
ATOM 673 O O . PHE A 1 87 ? 3.393 -10.246 -18.442 1.00 75.56 87 PHE A O 1
ATOM 680 N N . ASP A 1 88 ? 3.442 -11.870 -19.989 1.00 78.62 88 ASP A N 1
ATOM 681 C CA . ASP A 1 88 ? 3.567 -12.980 -19.047 1.00 78.62 88 ASP A CA 1
ATOM 682 C C . ASP A 1 88 ? 4.906 -13.708 -19.296 1.00 78.62 88 ASP A C 1
ATOM 684 O O . ASP A 1 88 ? 5.334 -13.839 -20.444 1.00 78.62 88 ASP A O 1
ATOM 688 N N . ARG A 1 89 ? 5.527 -14.252 -18.234 1.00 69.75 89 ARG A N 1
ATOM 689 C CA . ARG A 1 89 ? 6.769 -15.071 -18.265 1.00 69.75 89 ARG A CA 1
ATOM 690 C C . ARG A 1 89 ? 8.027 -14.311 -18.728 1.00 69.75 89 ARG A C 1
ATOM 692 O O . ARG A 1 89 ? 8.037 -13.089 -18.821 1.00 69.75 89 ARG A O 1
ATOM 699 N N . GLN A 1 90 ? 9.144 -15.014 -18.954 1.00 54.09 90 GLN A N 1
ATOM 700 C CA . GLN A 1 90 ? 10.411 -14.399 -19.384 1.00 54.09 90 GLN A CA 1
ATOM 701 C C . GLN A 1 90 ? 10.227 -13.624 -20.700 1.00 54.09 90 GLN A C 1
ATOM 703 O O . GLN A 1 90 ? 9.712 -14.204 -21.656 1.00 54.09 90 GLN A O 1
ATOM 708 N N . PRO A 1 91 ? 10.630 -12.338 -20.776 1.00 61.06 91 PRO A N 1
ATOM 709 C CA . PRO A 1 91 ? 11.648 -11.646 -19.966 1.00 61.06 91 PRO A CA 1
ATOM 710 C C . PRO A 1 91 ? 11.156 -10.889 -18.710 1.00 61.06 91 PRO A C 1
ATOM 712 O O . PRO A 1 91 ? 11.973 -10.255 -18.044 1.00 61.06 91 PRO A O 1
ATOM 715 N N . VAL A 1 92 ? 9.869 -10.952 -18.354 1.00 63.22 92 VAL A N 1
ATOM 716 C CA . VAL A 1 92 ? 9.264 -10.160 -17.260 1.00 63.22 92 VAL A CA 1
ATOM 717 C C . VAL A 1 92 ? 9.886 -10.437 -15.895 1.00 63.22 92 VAL A C 1
ATOM 719 O O . VAL A 1 92 ? 10.159 -9.499 -15.150 1.00 63.22 92 VAL A O 1
ATOM 722 N N . GLU A 1 93 ? 10.160 -11.706 -15.589 1.00 62.94 93 GLU A N 1
ATOM 723 C CA . GLU A 1 93 ? 10.760 -12.096 -14.309 1.00 62.94 93 GLU A CA 1
ATOM 724 C C . GLU A 1 93 ? 12.050 -11.316 -14.063 1.00 62.94 93 GLU A C 1
ATOM 726 O O . GLU A 1 93 ? 12.180 -10.681 -13.028 1.00 62.94 93 GLU A O 1
ATOM 731 N N . ARG A 1 94 ? 12.942 -11.231 -15.060 1.00 63.53 94 ARG A N 1
ATOM 732 C CA . ARG A 1 94 ? 14.215 -10.499 -14.942 1.00 63.53 94 ARG A CA 1
ATOM 733 C C . ARG A 1 94 ? 14.035 -9.004 -14.680 1.00 63.53 94 ARG A C 1
ATOM 735 O O . ARG A 1 94 ? 14.900 -8.409 -14.054 1.00 63.53 94 ARG A O 1
ATOM 742 N N . LEU A 1 95 ? 12.940 -8.409 -15.153 1.00 64.12 95 LEU A N 1
ATOM 743 C CA . LEU A 1 95 ? 12.646 -6.987 -14.960 1.00 64.12 95 LEU A CA 1
ATOM 744 C C . LEU A 1 95 ? 12.076 -6.692 -13.568 1.00 64.12 95 LEU A C 1
ATOM 746 O O . LEU A 1 95 ? 12.266 -5.596 -13.055 1.00 64.12 95 LEU A O 1
ATOM 750 N N . LEU A 1 96 ? 11.375 -7.651 -12.960 1.00 69.06 96 LEU A N 1
ATOM 751 C CA . LEU A 1 96 ? 10.698 -7.472 -11.672 1.00 69.06 96 LEU A CA 1
ATOM 752 C C . LEU A 1 96 ? 11.414 -8.163 -10.494 1.00 69.06 96 LEU A C 1
ATOM 754 O O . LEU A 1 96 ? 10.964 -7.997 -9.363 1.00 69.06 96 LEU A O 1
ATOM 758 N N . CYS A 1 97 ? 12.480 -8.935 -10.754 1.00 57.09 97 CYS A N 1
ATOM 759 C CA . CYS A 1 97 ? 13.042 -9.961 -9.857 1.00 57.09 97 CYS A CA 1
ATOM 760 C C . CYS A 1 97 ? 13.827 -9.519 -8.626 1.00 57.09 97 CYS A C 1
ATOM 762 O O . CYS A 1 97 ? 14.160 -10.400 -7.839 1.00 57.09 97 CYS A O 1
ATOM 764 N N . SER A 1 98 ? 14.136 -8.241 -8.427 1.00 64.44 98 SER A N 1
ATOM 765 C CA . SER A 1 98 ? 15.138 -7.867 -7.417 1.00 64.44 98 SER A CA 1
ATOM 766 C C . SER A 1 98 ? 14.649 -7.005 -6.261 1.00 64.44 98 SER A C 1
ATOM 768 O O . SER A 1 98 ? 15.472 -6.605 -5.459 1.00 64.44 98 SER A O 1
ATOM 770 N N . SER A 1 99 ? 13.352 -6.737 -6.102 1.00 76.00 99 SER A N 1
ATOM 771 C CA . SER A 1 99 ? 12.920 -5.772 -5.080 1.00 76.00 99 SER A CA 1
ATOM 772 C C . SER A 1 99 ? 13.299 -6.195 -3.650 1.00 76.00 99 SER A C 1
ATOM 774 O O . SER A 1 99 ? 13.014 -7.321 -3.235 1.00 76.00 99 SER A O 1
ATOM 776 N N . SER A 1 100 ? 13.899 -5.268 -2.891 1.00 86.12 100 SER A N 1
ATOM 777 C CA . SER A 1 100 ? 14.231 -5.477 -1.479 1.00 86.12 100 SER A CA 1
ATOM 778 C C . SER A 1 100 ? 12.977 -5.739 -0.641 1.00 86.12 100 SER A C 1
ATOM 780 O O . SER A 1 100 ? 11.850 -5.436 -1.059 1.00 86.12 100 SER A O 1
ATOM 782 N N . GLN A 1 101 ? 13.153 -6.299 0.560 1.00 88.06 101 GLN A N 1
ATOM 783 C CA . GLN A 1 101 ? 12.026 -6.601 1.442 1.00 88.06 101 GLN A CA 1
ATOM 784 C C . GLN A 1 101 ? 11.232 -5.326 1.754 1.00 88.06 101 GLN A C 1
ATOM 786 O O . GLN A 1 101 ? 10.001 -5.338 1.675 1.00 88.06 101 GLN A O 1
ATOM 791 N N . TRP A 1 102 ? 11.924 -4.218 2.033 1.00 89.44 102 TRP A N 1
ATOM 792 C CA . TRP A 1 102 ? 11.316 -2.902 2.220 1.00 89.44 102 TRP A CA 1
ATOM 793 C C . TRP A 1 102 ? 10.483 -2.440 1.021 1.00 89.44 102 TRP A C 1
ATOM 795 O O . TRP A 1 102 ? 9.299 -2.131 1.187 1.00 89.44 102 TRP A O 1
ATOM 805 N N . THR A 1 103 ? 11.050 -2.445 -0.191 1.00 90.50 103 THR A N 1
ATOM 806 C CA . THR A 1 103 ? 10.324 -2.028 -1.401 1.00 90.50 103 THR A CA 1
ATOM 807 C C . THR A 1 103 ? 9.067 -2.868 -1.605 1.00 90.50 103 THR A C 1
ATOM 809 O O . THR A 1 103 ? 8.007 -2.336 -1.947 1.00 90.50 103 THR A O 1
ATOM 812 N N . VAL A 1 104 ? 9.156 -4.178 -1.365 1.00 91.94 104 VAL A N 1
ATOM 813 C CA . VAL A 1 104 ? 8.020 -5.099 -1.461 1.00 91.94 104 VAL A CA 1
ATOM 814 C C . VAL A 1 104 ? 6.935 -4.765 -0.432 1.00 91.94 104 VAL A C 1
ATOM 816 O O . VAL A 1 104 ? 5.761 -4.659 -0.802 1.00 91.94 104 VAL A O 1
ATOM 819 N N . MET A 1 105 ? 7.305 -4.554 0.836 1.00 92.44 105 MET A N 1
ATOM 820 C CA . MET A 1 105 ? 6.360 -4.181 1.897 1.00 92.44 105 MET A CA 1
ATOM 821 C C . MET A 1 105 ? 5.655 -2.867 1.573 1.00 92.44 105 MET A C 1
ATOM 823 O O . MET A 1 105 ? 4.426 -2.820 1.583 1.00 92.44 105 MET A O 1
ATOM 827 N N . MET A 1 106 ? 6.407 -1.825 1.214 1.00 94.00 106 MET A N 1
ATOM 828 C CA . MET A 1 106 ? 5.833 -0.517 0.898 1.00 94.00 106 MET A CA 1
ATOM 829 C C . MET A 1 106 ? 4.958 -0.551 -0.357 1.00 94.00 106 MET A C 1
ATOM 831 O O . MET A 1 106 ? 3.906 0.087 -0.382 1.00 94.00 106 MET A O 1
ATOM 835 N N . THR A 1 107 ? 5.315 -1.361 -1.358 1.00 93.50 107 THR A N 1
ATOM 836 C CA . THR A 1 107 ? 4.465 -1.610 -2.534 1.00 93.50 107 THR A CA 1
ATOM 837 C C . THR A 1 107 ? 3.122 -2.219 -2.129 1.00 93.50 107 THR A C 1
ATOM 839 O O . THR A 1 107 ? 2.077 -1.744 -2.570 1.00 93.50 107 THR A O 1
ATOM 842 N N . CYS A 1 108 ? 3.129 -3.228 -1.253 1.00 95.06 108 CYS A N 1
ATOM 843 C CA . CYS A 1 108 ? 1.903 -3.858 -0.763 1.00 95.06 108 CYS A CA 1
ATOM 844 C C . CYS A 1 108 ? 1.060 -2.900 0.094 1.00 95.06 108 CYS A C 1
ATOM 846 O O . CYS A 1 108 ? -0.155 -2.829 -0.082 1.00 95.06 108 CYS A O 1
ATOM 848 N N . ILE A 1 109 ? 1.702 -2.141 0.989 1.00 95.75 109 ILE A N 1
ATOM 849 C CA . ILE A 1 109 ? 1.044 -1.145 1.846 1.00 95.75 109 ILE A CA 1
ATOM 850 C C . ILE A 1 109 ? 0.343 -0.097 0.989 1.00 95.75 109 ILE A C 1
ATOM 852 O O . ILE A 1 109 ? -0.855 0.119 1.134 1.00 95.75 109 ILE A O 1
ATOM 856 N N . VAL A 1 110 ? 1.056 0.515 0.048 1.00 95.00 110 VAL A N 1
ATOM 857 C CA . VAL A 1 110 ? 0.497 1.568 -0.806 1.00 95.00 110 VAL A CA 1
ATOM 858 C C . VAL A 1 110 ? -0.620 1.027 -1.695 1.00 95.00 110 VAL A C 1
ATOM 860 O O . VAL A 1 110 ? -1.639 1.696 -1.841 1.00 95.00 110 VAL A O 1
ATOM 863 N N . ALA A 1 111 ? -0.477 -0.191 -2.230 1.00 93.56 111 ALA A N 1
ATOM 864 C CA . ALA A 1 111 ? -1.534 -0.842 -3.002 1.00 93.56 111 ALA A CA 1
ATOM 865 C C . ALA A 1 111 ? -2.815 -1.048 -2.180 1.00 93.56 111 ALA A C 1
ATOM 867 O O . ALA A 1 111 ? -3.910 -0.797 -2.679 1.00 93.56 111 ALA A O 1
ATOM 868 N N . ALA A 1 112 ? -2.679 -1.475 -0.920 1.00 94.69 112 ALA A N 1
ATOM 869 C CA . ALA A 1 112 ? -3.815 -1.653 -0.025 1.00 94.69 112 ALA A CA 1
ATOM 870 C C . ALA A 1 112 ? -4.466 -0.311 0.352 1.00 94.69 112 ALA A C 1
ATOM 872 O O . ALA A 1 112 ? -5.692 -0.190 0.342 1.00 94.69 112 ALA A O 1
ATOM 873 N N . LEU A 1 113 ? -3.651 0.704 0.650 1.00 94.31 113 LEU A N 1
ATOM 874 C CA . LEU A 1 113 ? -4.126 2.022 1.063 1.00 94.31 113 LEU A CA 1
ATOM 875 C C . LEU A 1 113 ? -4.808 2.794 -0.068 1.00 94.31 113 LEU A C 1
ATOM 877 O O . LEU A 1 113 ? -5.831 3.419 0.183 1.00 94.31 113 LEU A O 1
ATOM 881 N N . ASP A 1 114 ? -4.292 2.742 -1.299 1.00 91.19 114 ASP A N 1
ATOM 882 C CA . ASP A 1 114 ? -4.899 3.432 -2.449 1.00 91.19 114 ASP A CA 1
ATOM 883 C C . ASP A 1 114 ? -6.316 2.939 -2.765 1.00 91.19 114 ASP A C 1
ATOM 885 O O . ASP A 1 114 ? -7.112 3.668 -3.358 1.00 91.19 114 ASP A O 1
ATOM 889 N N . GLU A 1 115 ? -6.645 1.708 -2.375 1.00 89.50 115 GLU A N 1
ATOM 890 C CA . GLU A 1 115 ? -7.987 1.172 -2.552 1.00 89.50 115 GLU A CA 1
ATOM 891 C C . GLU A 1 115 ? -8.942 1.676 -1.450 1.00 89.50 115 GLU A C 1
ATOM 893 O O . GLU A 1 115 ? -10.122 1.900 -1.717 1.00 89.50 115 GLU A O 1
ATOM 898 N N . PHE A 1 116 ? -8.454 1.938 -0.232 1.00 85.56 116 PHE A N 1
ATOM 899 C CA . PHE A 1 116 ? -9.294 2.358 0.899 1.00 85.56 116 PHE A CA 1
ATOM 900 C C . PHE A 1 116 ? -9.297 3.850 1.205 1.00 85.56 116 PHE A C 1
ATOM 902 O O . PHE A 1 116 ? -10.264 4.328 1.791 1.00 85.56 116 PHE A O 1
ATOM 909 N N . ALA A 1 117 ? -8.278 4.605 0.819 1.00 88.75 117 ALA A N 1
ATOM 910 C CA . ALA A 1 117 ? -8.119 5.996 1.216 1.00 88.75 117 ALA A CA 1
ATOM 911 C C . ALA A 1 117 ? -7.898 6.908 0.006 1.00 88.75 117 ALA A C 1
ATOM 913 O O . ALA A 1 117 ? -7.385 6.500 -1.036 1.00 88.75 117 ALA A O 1
ATOM 914 N N . SER A 1 118 ? -8.276 8.178 0.152 1.00 87.94 118 SER A N 1
ATOM 915 C CA . SER A 1 118 ? -7.997 9.188 -0.866 1.00 87.94 118 SER A CA 1
ATOM 916 C C . SER A 1 118 ? -6.488 9.406 -1.008 1.00 87.94 118 SER A C 1
ATOM 918 O O . SER A 1 118 ? -5.722 9.223 -0.061 1.00 87.94 118 SER A O 1
ATOM 920 N N . SER A 1 119 ? -6.018 9.835 -2.183 1.00 86.38 119 SER A N 1
ATOM 921 C CA . SER A 1 119 ? -4.575 9.982 -2.431 1.00 86.38 119 SER A CA 1
ATOM 922 C C . SER A 1 119 ? -3.880 10.948 -1.460 1.00 86.38 119 SER A C 1
ATOM 924 O O . SER A 1 119 ? -2.701 10.753 -1.154 1.00 86.38 119 SER A O 1
ATOM 926 N N . SER A 1 120 ? -4.598 11.959 -0.957 1.00 87.31 120 SER A N 1
ATOM 927 C CA . SER A 1 120 ? -4.118 12.866 0.091 1.00 87.31 120 SER A CA 1
ATOM 928 C C . SER A 1 120 ? -3.977 12.154 1.439 1.00 87.31 120 SER A C 1
ATOM 930 O O . SER A 1 120 ? -2.948 12.313 2.095 1.00 87.31 120 SER A O 1
ATOM 932 N N . ALA A 1 121 ? -4.954 11.328 1.822 1.00 90.69 121 ALA A N 1
ATOM 933 C CA . ALA A 1 121 ? -4.900 10.520 3.035 1.00 90.69 121 ALA A CA 1
ATOM 934 C C . ALA A 1 121 ? -3.761 9.493 2.979 1.00 90.69 121 ALA A C 1
ATOM 936 O O . ALA A 1 121 ? -2.967 9.441 3.913 1.00 90.69 121 ALA A O 1
ATOM 937 N N . VAL A 1 122 ? -3.588 8.765 1.867 1.00 92.38 122 VAL A N 1
ATOM 938 C CA . VAL A 1 122 ? -2.458 7.828 1.698 1.00 92.38 122 VAL A CA 1
ATOM 939 C C . VAL A 1 122 ? -1.121 8.551 1.863 1.00 92.38 122 VAL A C 1
ATOM 941 O O . VAL A 1 122 ? -0.236 8.059 2.556 1.00 92.38 122 VAL A O 1
ATOM 944 N N . ARG A 1 123 ? -0.975 9.749 1.280 1.00 91.25 123 ARG A N 1
ATOM 945 C CA . ARG A 1 123 ? 0.255 10.540 1.418 1.00 91.25 123 ARG A CA 1
ATOM 946 C C . ARG A 1 123 ? 0.528 10.918 2.867 1.00 91.25 123 ARG A C 1
ATOM 948 O O . ARG A 1 123 ? 1.660 10.786 3.324 1.00 91.25 123 ARG A O 1
ATOM 955 N N . ASN A 1 124 ? -0.501 11.360 3.583 1.00 92.12 124 ASN A N 1
ATOM 956 C CA . ASN A 1 124 ? -0.378 11.724 4.989 1.00 92.12 124 ASN A CA 1
ATOM 957 C C . ASN A 1 124 ? -0.048 10.503 5.860 1.00 92.12 124 ASN A C 1
ATOM 959 O O . ASN A 1 124 ? 0.825 10.608 6.717 1.00 92.12 124 ASN A O 1
ATOM 963 N N . ILE A 1 125 ? -0.676 9.349 5.599 1.00 94.81 125 ILE A N 1
ATOM 964 C CA . ILE A 1 125 ? -0.383 8.075 6.272 1.00 94.81 125 ILE A CA 1
ATOM 965 C C . ILE A 1 125 ? 1.076 7.689 6.044 1.00 94.81 125 ILE A C 1
ATOM 967 O O . ILE A 1 125 ? 1.798 7.495 7.015 1.00 94.81 125 ILE A O 1
ATOM 971 N N . CYS A 1 126 ? 1.535 7.619 4.789 1.00 93.75 126 CYS A N 1
ATOM 972 C CA . CYS A 1 126 ? 2.911 7.239 4.471 1.00 93.75 126 CYS A CA 1
ATOM 973 C C . CYS A 1 126 ? 3.924 8.202 5.098 1.00 93.75 126 CYS A C 1
ATOM 975 O O . CYS A 1 126 ? 4.882 7.750 5.716 1.00 93.75 126 CYS A O 1
ATOM 977 N N . LYS A 1 127 ? 3.698 9.517 4.993 1.00 92.56 127 LYS A N 1
ATOM 978 C CA . LYS A 1 127 ? 4.564 10.534 5.604 1.00 92.56 127 LYS A CA 1
ATOM 979 C C . LYS A 1 127 ? 4.655 10.354 7.120 1.00 92.56 127 LYS A C 1
ATOM 981 O O . LYS A 1 127 ? 5.755 10.227 7.647 1.00 92.56 127 LYS A O 1
ATOM 986 N N . ALA A 1 128 ? 3.518 10.309 7.811 1.00 92.06 128 ALA A N 1
ATOM 987 C CA . ALA A 1 128 ? 3.483 10.197 9.267 1.00 92.06 128 ALA A CA 1
ATOM 988 C C . ALA A 1 128 ? 4.009 8.840 9.764 1.00 92.06 128 ALA A C 1
ATOM 990 O O . ALA A 1 128 ? 4.673 8.777 10.795 1.00 92.06 128 ALA A O 1
ATOM 991 N N . PHE A 1 129 ? 3.757 7.762 9.018 1.00 92.00 129 PHE A N 1
ATOM 992 C CA . PHE A 1 129 ? 4.319 6.444 9.295 1.00 92.00 129 PHE A CA 1
ATOM 993 C C . PHE A 1 129 ? 5.846 6.449 9.184 1.00 92.00 129 PHE A C 1
ATOM 995 O O . PHE A 1 129 ? 6.504 6.036 10.132 1.00 92.00 129 PHE A O 1
ATOM 1002 N N . LEU A 1 130 ? 6.412 6.959 8.082 1.00 89.88 130 LEU A N 1
ATOM 1003 C CA . LEU A 1 130 ? 7.867 7.055 7.906 1.00 89.88 130 LEU A CA 1
ATOM 1004 C C . LEU A 1 130 ? 8.496 7.943 8.978 1.00 89.88 130 LEU A C 1
ATOM 1006 O O . LEU A 1 130 ? 9.492 7.560 9.580 1.00 89.88 130 LEU A O 1
ATOM 1010 N N . GLN A 1 131 ? 7.875 9.086 9.275 1.00 88.31 131 GLN A N 1
ATOM 1011 C CA . GLN A 1 131 ? 8.319 9.954 10.362 1.00 88.31 131 GLN A CA 1
ATOM 1012 C C . GLN A 1 131 ? 8.340 9.193 11.679 1.00 88.31 131 GLN A C 1
ATOM 1014 O O . GLN A 1 131 ? 9.358 9.201 12.349 1.00 88.31 131 GLN A O 1
ATOM 1019 N N . ARG A 1 132 ? 7.272 8.484 12.047 1.00 87.88 132 ARG A N 1
ATOM 1020 C CA . ARG A 1 132 ? 7.232 7.720 13.300 1.00 87.88 132 ARG A CA 1
ATOM 1021 C C . ARG A 1 132 ? 8.229 6.563 13.331 1.00 87.88 132 ARG A C 1
ATOM 1023 O O . ARG A 1 132 ? 8.807 6.295 14.379 1.00 87.88 132 ARG A O 1
ATOM 1030 N N . LEU A 1 133 ? 8.401 5.872 12.208 1.00 84.25 133 LEU A N 1
ATOM 1031 C CA . LEU A 1 133 ? 9.327 4.753 12.076 1.00 84.25 133 LEU A CA 1
ATOM 1032 C C . LEU A 1 133 ? 10.775 5.204 12.297 1.00 84.25 133 LEU A C 1
ATOM 1034 O O . LEU A 1 133 ? 11.538 4.487 12.935 1.00 84.25 133 LEU A O 1
ATOM 1038 N N . LEU A 1 134 ? 11.116 6.402 11.813 1.00 77.50 134 LEU A N 1
ATOM 1039 C CA . LEU A 1 134 ? 12.481 6.923 11.794 1.00 77.50 134 LEU A CA 1
ATOM 1040 C C . LEU A 1 134 ? 12.778 7.921 12.940 1.00 77.50 134 LEU A C 1
ATOM 1042 O O . LEU A 1 134 ? 13.909 8.005 13.402 1.00 77.50 134 LEU A O 1
ATOM 1046 N N . SER A 1 135 ? 11.765 8.602 13.499 1.00 70.81 135 SER A N 1
ATOM 1047 C CA . SER A 1 135 ? 11.896 9.539 14.644 1.00 70.81 135 SER A CA 1
ATOM 1048 C C . SER A 1 135 ? 12.255 8.852 15.966 1.00 70.81 135 SER A C 1
ATOM 1050 O O . SER A 1 135 ? 12.377 9.515 16.992 1.00 70.81 135 SER A O 1
ATOM 1052 N N . ALA A 1 136 ? 12.406 7.528 15.972 1.00 58.88 136 ALA A N 1
ATOM 1053 C CA . ALA A 1 136 ? 12.927 6.793 17.116 1.00 58.88 136 ALA A CA 1
ATOM 1054 C C . ALA A 1 136 ? 14.428 7.061 17.374 1.00 58.88 136 ALA A C 1
ATOM 1056 O O . ALA A 1 136 ? 14.950 6.546 18.360 1.00 58.88 136 ALA A O 1
ATOM 1057 N N . GLN A 1 137 ? 15.108 7.841 16.518 1.00 54.81 137 GLN A N 1
ATOM 1058 C CA . GLN A 1 137 ? 16.543 8.131 16.606 1.00 54.81 137 GLN A CA 1
ATOM 1059 C C . GLN A 1 137 ? 16.862 9.642 16.612 1.00 54.81 137 GLN A C 1
ATOM 1061 O O . GLN A 1 137 ? 16.112 10.468 16.083 1.00 54.81 137 GLN A O 1
ATOM 1066 N N . ASP A 1 138 ? 17.988 10.003 17.235 1.00 51.72 138 ASP A N 1
ATOM 1067 C CA . ASP A 1 138 ? 18.460 11.379 17.441 1.00 51.72 138 ASP A CA 1
ATOM 1068 C C . ASP A 1 138 ? 18.822 12.071 16.105 1.00 51.72 138 ASP A C 1
ATOM 1070 O O . ASP A 1 138 ? 19.940 11.965 15.615 1.00 51.72 138 ASP A O 1
ATOM 1074 N N . GLY A 1 139 ? 17.874 12.788 15.485 1.00 57.00 139 GLY A N 1
ATOM 1075 C CA . GLY A 1 139 ? 18.115 13.472 14.196 1.00 57.00 139 GLY A CA 1
ATOM 1076 C C . GLY A 1 139 ? 16.889 14.116 13.534 1.00 57.00 139 GLY A C 1
ATOM 1077 O O . GLY A 1 139 ? 16.826 14.241 12.312 1.00 57.00 139 GLY A O 1
ATOM 1078 N N . ILE A 1 140 ? 15.896 14.512 14.336 1.00 58.62 140 ILE A N 1
ATOM 1079 C CA . ILE A 1 140 ? 14.499 14.747 13.918 1.00 58.62 140 ILE A CA 1
ATOM 1080 C C . ILE A 1 140 ? 14.349 15.783 12.781 1.00 58.62 140 ILE A C 1
ATOM 1082 O O . ILE A 1 140 ? 13.520 15.599 11.893 1.00 58.62 140 ILE A O 1
ATOM 1086 N N . GLY A 1 141 ? 15.156 16.853 12.768 1.00 62.88 141 GLY A N 1
ATOM 1087 C CA . GLY A 1 141 ? 15.003 17.961 11.811 1.00 62.88 141 GLY A CA 1
ATOM 1088 C C . GLY A 1 141 ? 15.360 17.606 10.362 1.00 62.88 141 GLY A C 1
ATOM 1089 O O . GLY A 1 141 ? 14.533 17.753 9.467 1.00 62.88 141 GLY A O 1
ATOM 1090 N N . PHE A 1 142 ? 16.571 17.091 10.125 1.00 69.31 142 PHE A N 1
ATOM 1091 C CA . PHE A 1 142 ? 17.039 16.727 8.776 1.00 69.31 142 PHE A CA 1
ATOM 1092 C C . PHE A 1 142 ? 16.198 15.600 8.161 1.00 69.31 142 PHE A C 1
ATOM 1094 O O . PHE A 1 142 ? 15.857 15.618 6.978 1.00 69.31 142 PHE A O 1
ATOM 1101 N N . MET A 1 143 ? 15.820 14.634 8.993 1.00 75.50 143 MET A N 1
ATOM 1102 C CA . MET A 1 143 ? 15.029 13.481 8.590 1.00 75.50 143 MET A CA 1
ATOM 1103 C C . MET A 1 143 ? 13.620 13.879 8.129 1.00 75.50 143 MET A C 1
ATOM 1105 O O . MET A 1 143 ? 13.099 13.320 7.164 1.00 75.50 143 MET A O 1
ATOM 1109 N N . GLN A 1 144 ? 13.013 14.878 8.774 1.00 81.25 144 GLN A N 1
ATOM 1110 C CA . GLN A 1 144 ? 11.692 15.371 8.401 1.00 81.25 144 GLN A CA 1
ATOM 1111 C C . GLN A 1 144 ? 11.693 16.053 7.026 1.00 81.25 144 GLN A C 1
ATOM 1113 O O . GLN A 1 144 ? 10.831 15.743 6.201 1.00 81.25 144 GLN A O 1
ATOM 1118 N N . ASP A 1 145 ? 12.685 16.900 6.744 1.00 83.62 145 ASP A N 1
ATOM 1119 C CA . ASP A 1 145 ? 12.829 17.572 5.444 1.00 83.62 145 ASP A CA 1
ATOM 1120 C C . ASP A 1 145 ? 13.119 16.574 4.309 1.00 83.62 145 ASP A C 1
ATOM 1122 O O . ASP A 1 145 ? 12.592 16.690 3.194 1.00 83.62 145 ASP A O 1
ATOM 1126 N N . LEU A 1 146 ? 13.918 15.540 4.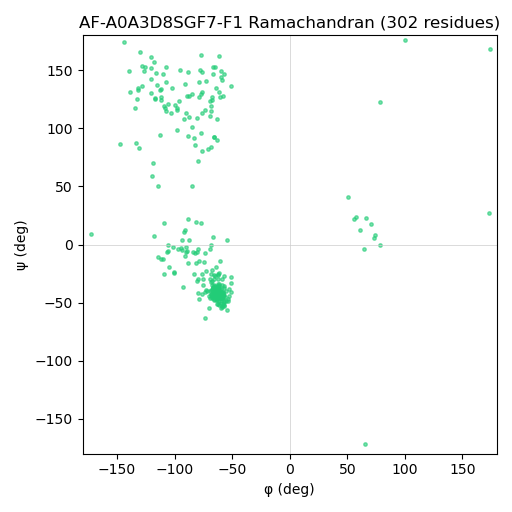592 1.00 84.81 146 LEU A N 1
ATOM 1127 C CA . LEU A 1 146 ? 14.197 14.467 3.639 1.00 84.81 146 LEU A CA 1
ATOM 1128 C C . LEU A 1 146 ? 12.937 13.654 3.310 1.00 84.81 146 LEU A C 1
ATOM 1130 O O . LEU A 1 146 ? 12.668 13.373 2.139 1.00 84.81 146 LEU A O 1
ATOM 1134 N N . ILE A 1 147 ? 12.135 13.291 4.315 1.00 87.25 147 ILE A N 1
ATOM 1135 C CA . ILE A 1 147 ? 10.856 12.601 4.092 1.00 87.25 147 ILE A CA 1
ATOM 1136 C C . ILE A 1 147 ? 9.920 13.498 3.278 1.00 87.25 147 ILE A C 1
ATOM 1138 O O . ILE A 1 147 ? 9.329 13.042 2.301 1.00 87.25 147 ILE A O 1
ATOM 1142 N N . ASP A 1 148 ? 9.815 14.777 3.627 1.00 86.69 148 ASP A N 1
ATOM 1143 C CA . ASP A 1 148 ? 8.899 15.712 2.973 1.00 86.69 148 ASP A CA 1
ATOM 1144 C C . ASP A 1 148 ? 9.232 15.931 1.496 1.00 86.69 148 ASP A C 1
ATOM 1146 O O . ASP A 1 148 ? 8.327 15.980 0.658 1.00 86.69 148 ASP A O 1
ATOM 1150 N N . SER A 1 149 ? 10.521 15.993 1.167 1.00 86.06 149 SER A N 1
ATOM 1151 C CA . SER A 1 149 ? 10.999 16.160 -0.207 1.00 86.06 149 SER A CA 1
ATOM 1152 C C . SER A 1 149 ? 10.919 14.882 -1.053 1.00 86.06 149 SER A C 1
ATOM 1154 O O . SER A 1 149 ? 10.788 14.975 -2.274 1.00 86.06 149 SER A O 1
ATOM 1156 N N . SER A 1 150 ? 10.951 13.692 -0.442 1.00 85.44 150 SER A N 1
ATOM 1157 C CA . SER A 1 150 ? 11.048 12.416 -1.172 1.00 85.44 150 SER A CA 1
ATOM 1158 C C . SER A 1 150 ? 9.775 11.563 -1.164 1.00 85.44 150 SER A C 1
ATOM 1160 O O . SER A 1 150 ? 9.562 10.792 -2.106 1.00 85.44 150 SER A O 1
ATOM 1162 N N . VAL A 1 151 ? 8.892 11.701 -0.163 1.00 88.06 151 VAL A N 1
ATOM 1163 C CA . VAL A 1 151 ? 7.755 10.784 0.064 1.00 88.06 151 VAL A CA 1
ATOM 1164 C C . VAL A 1 151 ? 6.850 10.651 -1.157 1.00 88.06 151 VAL A C 1
ATOM 1166 O O . VAL A 1 151 ? 6.436 9.546 -1.498 1.00 88.06 151 VAL A O 1
ATOM 1169 N N . GLN A 1 152 ? 6.585 11.744 -1.876 1.00 86.00 152 GLN A N 1
ATOM 1170 C CA . GLN A 1 152 ? 5.726 11.704 -3.059 1.00 86.00 152 GLN A CA 1
ATOM 1171 C C . GLN A 1 152 ? 6.350 10.873 -4.189 1.00 86.00 152 GLN A C 1
ATOM 1173 O O . GLN A 1 152 ? 5.667 10.049 -4.798 1.00 86.00 152 GLN A O 1
ATOM 1178 N N . THR A 1 153 ? 7.643 11.062 -4.448 1.00 83.06 153 THR A N 1
ATOM 1179 C CA . THR A 1 153 ? 8.395 10.317 -5.466 1.00 83.06 153 THR A CA 1
ATOM 1180 C C . THR A 1 153 ? 8.485 8.839 -5.095 1.00 83.06 153 THR A C 1
ATOM 1182 O O . THR A 1 153 ? 8.230 7.974 -5.935 1.00 83.06 153 THR A O 1
ATOM 1185 N N . ARG A 1 154 ? 8.754 8.530 -3.818 1.00 88.75 154 ARG A N 1
ATOM 1186 C CA . ARG A 1 154 ? 8.764 7.151 -3.304 1.00 88.75 154 ARG A CA 1
ATOM 1187 C C . ARG A 1 154 ? 7.407 6.472 -3.489 1.00 88.75 154 ARG A C 1
ATOM 1189 O O . ARG A 1 154 ? 7.324 5.391 -4.070 1.00 88.75 154 ARG A O 1
ATOM 1196 N N . MET A 1 155 ? 6.331 7.153 -3.094 1.00 89.12 155 MET A N 1
ATOM 1197 C CA . MET A 1 155 ? 4.965 6.665 -3.270 1.00 89.12 155 MET A CA 1
ATOM 1198 C C . MET A 1 155 ? 4.617 6.392 -4.727 1.00 89.12 155 MET A C 1
ATOM 1200 O O . MET A 1 155 ? 4.000 5.373 -5.016 1.00 89.12 155 MET A O 1
ATOM 1204 N N . ASN A 1 156 ? 5.017 7.260 -5.655 1.00 84.00 156 ASN A N 1
ATOM 1205 C CA . ASN A 1 156 ? 4.799 7.021 -7.080 1.00 84.00 156 ASN A CA 1
ATOM 1206 C C . ASN A 1 156 ? 5.541 5.764 -7.562 1.00 84.00 156 ASN A C 1
ATOM 1208 O O . ASN A 1 156 ? 4.972 4.975 -8.319 1.00 84.00 156 ASN A O 1
ATOM 1212 N N . GLY A 1 157 ? 6.765 5.534 -7.074 1.00 84.31 157 GLY A N 1
ATOM 1213 C CA . GLY A 1 157 ? 7.517 4.300 -7.312 1.00 84.31 157 GLY A CA 1
ATOM 1214 C C . GLY A 1 157 ? 6.753 3.057 -6.850 1.00 84.31 157 GLY A C 1
ATOM 1215 O O . GLY A 1 157 ? 6.527 2.145 -7.647 1.00 84.31 157 GLY A O 1
ATOM 1216 N N . TRP A 1 158 ? 6.273 3.053 -5.603 1.00 91.00 158 TRP A N 1
ATOM 1217 C CA . TRP A 1 158 ? 5.491 1.953 -5.025 1.00 91.00 158 TRP A CA 1
ATOM 1218 C C . TRP A 1 158 ? 4.142 1.740 -5.734 1.00 91.00 158 TRP A C 1
ATOM 1220 O O . TRP A 1 158 ? 3.794 0.612 -6.077 1.00 91.00 158 TRP A O 1
ATOM 1230 N N . ARG A 1 159 ? 3.405 2.814 -6.051 1.00 87.62 159 ARG A N 1
ATOM 1231 C CA . ARG A 1 159 ? 2.151 2.754 -6.831 1.00 87.62 159 ARG A CA 1
ATOM 1232 C C . ARG A 1 159 ? 2.366 2.171 -8.217 1.00 87.62 159 ARG A C 1
ATOM 1234 O O . ARG A 1 159 ? 1.603 1.316 -8.670 1.00 87.62 159 ARG A O 1
ATOM 1241 N N . SER A 1 160 ? 3.412 2.631 -8.897 1.00 82.69 160 SER A N 1
ATOM 1242 C CA . SER A 1 160 ? 3.785 2.133 -10.215 1.00 82.69 160 SER A CA 1
ATOM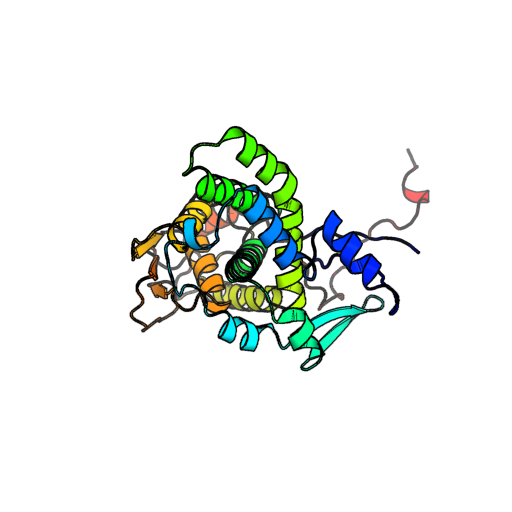 1243 C C . SER A 1 160 ? 4.153 0.650 -10.139 1.00 82.69 160 SER A C 1
ATOM 1245 O O . SER A 1 160 ? 3.649 -0.135 -10.939 1.00 82.69 160 SER A O 1
ATOM 1247 N N . ALA A 1 161 ? 4.940 0.251 -9.132 1.00 86.38 161 ALA A N 1
ATOM 1248 C CA . ALA A 1 161 ? 5.332 -1.134 -8.881 1.00 86.38 161 ALA A CA 1
ATOM 1249 C C . ALA A 1 161 ? 4.134 -2.057 -8.602 1.00 86.38 161 ALA A C 1
ATOM 1251 O O . ALA A 1 161 ? 4.108 -3.182 -9.108 1.00 86.38 161 ALA A O 1
ATOM 1252 N N . ALA A 1 162 ? 3.139 -1.579 -7.853 1.00 88.06 162 ALA A N 1
ATOM 1253 C CA . ALA A 1 162 ? 1.891 -2.292 -7.599 1.00 88.06 162 ALA A CA 1
ATOM 1254 C C . ALA A 1 162 ? 1.038 -2.424 -8.869 1.00 88.06 162 ALA A C 1
ATOM 1256 O O . ALA A 1 162 ? 0.493 -3.492 -9.151 1.00 88.06 162 ALA A O 1
ATOM 1257 N N . THR A 1 163 ? 0.952 -1.350 -9.658 1.00 84.94 163 THR A N 1
ATOM 1258 C CA . THR A 1 163 ? 0.127 -1.297 -10.873 1.00 84.94 163 THR A CA 1
ATOM 1259 C C . THR A 1 163 ? 0.659 -2.223 -11.961 1.00 84.94 163 THR A C 1
ATOM 1261 O O . THR A 1 163 ? -0.113 -2.982 -12.546 1.00 84.94 163 THR A O 1
ATOM 1264 N N . VAL A 1 164 ? 1.975 -2.226 -12.209 1.00 80.94 164 VAL A N 1
ATOM 1265 C CA . VAL A 1 164 ? 2.560 -3.122 -13.222 1.00 80.94 164 VAL A CA 1
ATOM 1266 C C . VAL A 1 164 ? 2.416 -4.600 -12.856 1.00 80.94 164 VAL A C 1
ATOM 1268 O O . VAL A 1 164 ? 2.325 -5.432 -13.754 1.00 80.94 164 VAL A O 1
ATOM 1271 N N . ARG A 1 165 ? 2.334 -4.915 -11.556 1.00 85.81 165 ARG A N 1
ATOM 1272 C CA . ARG A 1 165 ? 2.094 -6.262 -11.010 1.00 85.81 165 ARG A CA 1
ATOM 1273 C C . ARG A 1 165 ? 0.603 -6.607 -10.869 1.00 85.81 165 ARG A C 1
ATOM 1275 O O . ARG A 1 165 ? 0.268 -7.660 -10.336 1.00 85.81 165 ARG A O 1
ATOM 1282 N N . GLU A 1 166 ? -0.297 -5.726 -11.319 1.00 86.75 166 GLU A N 1
ATOM 1283 C CA . GLU A 1 166 ? -1.759 -5.864 -11.214 1.00 86.75 166 GLU A CA 1
ATOM 1284 C C . GLU A 1 166 ? -2.294 -6.029 -9.772 1.00 86.75 166 GLU A C 1
ATOM 1286 O O . GLU A 1 166 ? -3.395 -6.547 -9.563 1.00 86.75 166 GLU A O 1
ATOM 1291 N N . MET A 1 167 ? -1.558 -5.571 -8.755 1.00 90.25 167 MET A N 1
ATOM 1292 C CA . MET A 1 167 ? -1.970 -5.704 -7.348 1.00 90.25 167 MET A CA 1
ATOM 1293 C C . MET A 1 167 ? -3.232 -4.911 -7.033 1.00 90.25 167 MET A C 1
ATOM 1295 O O . MET A 1 167 ? -4.091 -5.380 -6.295 1.00 90.25 167 MET A O 1
ATOM 1299 N N . ASN A 1 168 ? -3.390 -3.745 -7.654 1.00 87.25 168 ASN A N 1
ATOM 1300 C CA . ASN A 1 168 ? -4.594 -2.927 -7.549 1.00 87.25 168 ASN A CA 1
ATOM 1301 C C . ASN A 1 168 ? -5.850 -3.685 -8.018 1.00 87.25 168 ASN A C 1
ATOM 1303 O O . ASN A 1 168 ? -6.922 -3.532 -7.440 1.00 87.25 168 ASN A O 1
ATOM 1307 N N . ILE A 1 169 ? -5.725 -4.545 -9.038 1.00 87.50 169 ILE A N 1
ATOM 1308 C CA . ILE A 1 169 ? -6.836 -5.380 -9.516 1.00 87.50 169 ILE A CA 1
ATOM 1309 C C . ILE A 1 169 ? -7.187 -6.436 -8.465 1.00 87.50 169 ILE A C 1
ATOM 1311 O O . ILE A 1 169 ? -8.364 -6.721 -8.249 1.00 87.50 169 ILE A O 1
ATOM 1315 N N . ALA A 1 170 ? -6.181 -7.015 -7.806 1.00 90.75 170 ALA A N 1
ATOM 1316 C CA . ALA A 1 170 ? -6.401 -7.959 -6.718 1.00 90.75 170 ALA A CA 1
ATOM 1317 C C . ALA A 1 170 ? -7.068 -7.285 -5.508 1.00 90.75 170 ALA A C 1
ATOM 1319 O O . ALA A 1 170 ? -8.077 -7.797 -5.032 1.00 90.75 170 ALA A O 1
ATOM 1320 N N . CYS A 1 171 ? -6.578 -6.120 -5.072 1.00 91.25 171 CYS A N 1
ATOM 1321 C CA . CYS A 1 171 ? -7.183 -5.339 -3.988 1.00 91.25 171 CYS A CA 1
ATOM 1322 C C . CYS A 1 171 ? -8.647 -4.999 -4.275 1.00 91.25 171 CYS A C 1
ATOM 1324 O O . CYS A 1 171 ? -9.499 -5.225 -3.421 1.00 91.25 171 CYS A O 1
ATOM 1326 N N . ARG A 1 172 ? -8.963 -4.548 -5.495 1.00 89.94 172 ARG A N 1
ATOM 1327 C CA . ARG A 1 172 ? -10.343 -4.243 -5.887 1.00 89.94 172 ARG A CA 1
ATOM 1328 C C . ARG A 1 172 ? -11.264 -5.457 -5.791 1.00 89.94 172 ARG A C 1
ATOM 1330 O O . ARG A 1 172 ? -12.341 -5.351 -5.222 1.00 89.94 172 ARG A O 1
ATOM 1337 N N . LYS A 1 173 ? -10.822 -6.626 -6.267 1.00 90.75 173 LYS A N 1
ATOM 1338 C CA . LYS A 1 173 ? -11.607 -7.868 -6.146 1.00 90.75 173 LYS A CA 1
ATOM 1339 C C . LYS A 1 173 ? -11.914 -8.208 -4.689 1.00 90.75 173 LYS A C 1
ATOM 1341 O O . LYS A 1 173 ? -13.056 -8.513 -4.368 1.00 90.75 173 LYS A O 1
ATOM 1346 N N . ILE A 1 174 ? -10.911 -8.102 -3.815 1.00 90.50 174 ILE A N 1
ATOM 1347 C CA . ILE A 1 174 ? -11.088 -8.358 -2.380 1.00 90.50 174 ILE A CA 1
ATOM 1348 C C . ILE A 1 174 ? -12.047 -7.323 -1.783 1.00 90.50 174 ILE A C 1
ATOM 1350 O O . ILE A 1 174 ? -12.928 -7.683 -1.010 1.00 90.50 174 ILE A O 1
ATOM 1354 N N . ARG A 1 175 ? -11.938 -6.046 -2.170 1.00 89.38 175 ARG A N 1
ATOM 1355 C CA . ARG A 1 175 ? -12.889 -5.012 -1.746 1.00 89.38 175 ARG A CA 1
ATOM 1356 C C . ARG A 1 175 ? -14.318 -5.367 -2.133 1.00 89.38 175 ARG A C 1
ATOM 1358 O O . ARG A 1 175 ? -15.203 -5.292 -1.287 1.00 89.38 175 ARG A O 1
ATOM 1365 N N . ASP A 1 176 ? -14.534 -5.762 -3.383 1.00 89.56 176 ASP A N 1
ATOM 1366 C CA . ASP A 1 176 ? -15.852 -6.128 -3.899 1.00 89.56 176 ASP A CA 1
ATOM 1367 C C . ASP A 1 176 ? -16.427 -7.345 -3.157 1.00 89.56 176 ASP A C 1
ATOM 1369 O O . ASP A 1 176 ? -17.636 -7.420 -2.931 1.00 89.56 176 ASP A O 1
ATOM 1373 N N . ASP A 1 177 ? -15.582 -8.302 -2.757 1.00 88.81 177 ASP A N 1
ATOM 1374 C CA . ASP A 1 177 ? -15.970 -9.420 -1.890 1.00 88.81 177 ASP A CA 1
ATOM 1375 C C . ASP A 1 177 ? -16.371 -8.936 -0.484 1.00 88.81 177 ASP A C 1
ATOM 1377 O O . ASP A 1 177 ? -17.442 -9.298 0.005 1.00 88.81 177 ASP A O 1
ATOM 1381 N N . LEU A 1 178 ? -15.568 -8.075 0.151 1.00 88.25 178 LEU A N 1
ATOM 1382 C CA . LEU A 1 178 ? -15.857 -7.533 1.487 1.00 88.25 178 LEU A CA 1
ATOM 1383 C C . LEU A 1 178 ? -17.124 -6.664 1.506 1.00 88.25 178 LEU A C 1
ATOM 1385 O O . LEU A 1 178 ? -17.883 -6.703 2.476 1.00 88.25 178 LEU A O 1
ATOM 1389 N N . LEU A 1 179 ? -17.369 -5.892 0.443 1.00 87.00 179 LEU A N 1
ATOM 1390 C CA . LEU A 1 179 ? -18.585 -5.095 0.266 1.00 87.00 179 LEU A CA 1
ATOM 1391 C C . LEU A 1 179 ? -19.812 -5.999 0.142 1.00 87.00 179 LEU A C 1
ATOM 1393 O O . LEU A 1 179 ? -20.813 -5.769 0.817 1.00 87.00 179 LEU A O 1
ATOM 1397 N N . ARG A 1 180 ? -19.720 -7.064 -0.668 1.00 85.44 180 ARG A N 1
ATOM 1398 C CA . ARG A 1 180 ? -20.795 -8.059 -0.810 1.00 85.44 180 ARG A CA 1
ATOM 1399 C C . ARG A 1 180 ? -21.109 -8.779 0.499 1.00 85.44 180 ARG A C 1
ATOM 1401 O O . ARG A 1 180 ? -22.266 -9.098 0.745 1.00 85.44 180 ARG A O 1
ATOM 1408 N N . GLN A 1 181 ? -20.101 -9.011 1.335 1.00 83.56 181 GLN A N 1
ATOM 1409 C CA . GLN A 1 181 ? -20.263 -9.625 2.656 1.00 83.56 181 GLN A CA 1
ATOM 1410 C C . GLN A 1 181 ? -20.734 -8.636 3.735 1.00 83.56 181 GLN A C 1
ATOM 1412 O O . GLN A 1 181 ? -20.995 -9.047 4.863 1.00 83.56 181 GLN A O 1
ATOM 1417 N N . GLY A 1 182 ? -20.828 -7.336 3.431 1.00 80.62 182 GLY A N 1
ATOM 1418 C CA . GLY A 1 182 ? -21.175 -6.314 4.420 1.00 80.62 182 GLY A CA 1
ATOM 1419 C C . GLY A 1 182 ? -20.112 -6.133 5.513 1.00 80.62 182 GLY A C 1
ATOM 1420 O O . GLY A 1 182 ? -20.414 -5.669 6.611 1.00 80.62 182 GLY A O 1
ATOM 1421 N N . LEU A 1 183 ? -18.860 -6.508 5.243 1.00 84.12 183 LEU A N 1
ATOM 1422 C CA . LEU A 1 183 ? -17.754 -6.331 6.188 1.00 84.12 183 LEU A CA 1
ATOM 1423 C C . LEU A 1 183 ? -17.160 -4.924 6.115 1.00 84.12 183 LEU A C 1
ATOM 1425 O O . LEU A 1 183 ? -16.615 -4.434 7.099 1.00 84.12 183 LEU A O 1
ATOM 1429 N N . VAL A 1 184 ? -17.300 -4.257 4.968 1.00 85.38 184 VAL A N 1
ATOM 1430 C CA . VAL A 1 184 ? -16.866 -2.872 4.749 1.00 85.38 184 VAL A CA 1
ATOM 1431 C C . VAL A 1 184 ? -17.982 -2.043 4.129 1.00 85.38 184 VAL A C 1
ATOM 1433 O O . VAL A 1 184 ? -18.987 -2.560 3.643 1.00 85.38 184 VAL A O 1
ATOM 1436 N N . VAL A 1 185 ? -17.805 -0.726 4.155 1.00 84.06 185 VAL A N 1
ATOM 1437 C CA . VAL A 1 185 ? -18.770 0.243 3.637 1.00 84.06 185 VAL A CA 1
ATOM 1438 C C . VAL A 1 185 ? -18.224 0.911 2.374 1.00 84.06 185 VAL A C 1
ATOM 1440 O O . VAL A 1 185 ? -17.022 1.142 2.241 1.00 84.06 185 VAL A O 1
ATOM 1443 N N . GLN A 1 186 ? -19.115 1.242 1.439 1.00 83.31 186 GLN A N 1
ATOM 1444 C CA . GLN A 1 186 ? -18.753 1.945 0.209 1.00 83.31 186 GLN A CA 1
ATOM 1445 C C . GLN A 1 186 ? -18.114 3.313 0.504 1.00 83.31 186 GLN A C 1
ATOM 1447 O O . GLN A 1 186 ? -18.531 4.020 1.420 1.00 83.31 186 GLN A O 1
ATOM 1452 N N . GLY A 1 187 ? -17.135 3.707 -0.313 1.00 83.06 187 GLY A N 1
ATOM 1453 C CA . GLY A 1 187 ? -16.418 4.978 -0.176 1.00 83.06 187 GLY A CA 1
ATOM 1454 C C . GLY A 1 187 ? -15.057 4.835 0.501 1.00 83.06 187 GLY A C 1
ATOM 1455 O O . GLY A 1 187 ? -14.652 3.736 0.889 1.00 83.06 187 GLY A O 1
ATOM 1456 N N . PHE A 1 188 ? -14.330 5.946 0.579 1.00 86.50 188 PHE A N 1
ATOM 1457 C CA . PHE A 1 188 ? -13.031 5.999 1.238 1.00 86.50 188 PHE A CA 1
ATOM 1458 C C . PHE A 1 188 ? -13.179 6.010 2.760 1.00 86.50 188 PHE A C 1
ATOM 1460 O O . PHE A 1 188 ? -14.144 6.550 3.302 1.00 86.50 188 PHE A O 1
ATOM 1467 N N . MET A 1 189 ? -12.198 5.418 3.435 1.00 89.00 189 MET A N 1
ATOM 1468 C CA . MET A 1 189 ? -12.020 5.465 4.878 1.00 89.00 189 MET A CA 1
ATOM 1469 C C . MET A 1 189 ? -12.076 6.924 5.370 1.00 89.00 189 MET A C 1
ATOM 1471 O O . MET A 1 189 ? -11.456 7.799 4.755 1.00 89.00 189 MET A O 1
ATOM 1475 N N . PRO A 1 190 ? -12.783 7.215 6.477 1.00 85.50 190 PRO A N 1
ATOM 1476 C CA . PRO A 1 190 ? -12.798 8.550 7.061 1.00 85.50 190 PRO A CA 1
ATOM 1477 C C . PRO A 1 190 ? -11.392 9.016 7.454 1.00 85.50 190 PRO A C 1
ATOM 1479 O O . PRO A 1 190 ? -10.615 8.260 8.035 1.00 85.50 190 PRO A O 1
ATOM 1482 N N . ALA A 1 191 ? -11.089 10.300 7.250 1.00 82.81 191 ALA A N 1
ATOM 1483 C CA . ALA A 1 191 ? -9.781 10.865 7.599 1.00 82.81 191 ALA A CA 1
ATOM 1484 C C . ALA A 1 191 ? -9.406 10.683 9.086 1.00 82.81 191 ALA A C 1
ATOM 1486 O O . ALA A 1 191 ? -8.223 10.594 9.407 1.00 82.81 191 ALA A O 1
ATOM 1487 N N . ALA A 1 192 ? -10.392 10.579 9.984 1.00 83.19 192 ALA A N 1
ATOM 1488 C CA . ALA A 1 192 ? -10.172 10.322 11.408 1.00 83.19 192 ALA A CA 1
ATOM 1489 C C . ALA A 1 192 ? -9.487 8.969 11.692 1.00 83.19 192 ALA A C 1
ATOM 1491 O O . ALA A 1 192 ? -8.789 8.846 12.693 1.00 83.19 192 ALA A O 1
ATOM 1492 N N . GLU A 1 193 ? -9.641 7.977 10.809 1.00 86.00 193 GLU A N 1
ATOM 1493 C CA . GLU A 1 193 ? -9.043 6.642 10.971 1.00 86.00 193 GLU A CA 1
ATOM 1494 C C . GLU A 1 193 ? -7.585 6.576 10.478 1.00 86.00 193 GLU A C 1
ATOM 1496 O O . GLU A 1 193 ? -6.885 5.599 10.726 1.00 86.00 193 GLU A O 1
ATOM 1501 N N . THR A 1 194 ? -7.077 7.647 9.853 1.00 91.19 194 THR A N 1
ATOM 1502 C CA . THR A 1 194 ? -5.674 7.776 9.409 1.00 91.19 194 THR A CA 1
ATOM 1503 C C . THR A 1 194 ? -4.685 7.447 10.532 1.00 91.19 194 THR A C 1
ATOM 1505 O O . THR A 1 194 ? -3.690 6.767 10.291 1.00 91.19 194 THR A O 1
ATOM 1508 N N . HIS A 1 195 ? -4.954 7.895 11.764 1.00 92.00 195 HIS A N 1
ATOM 150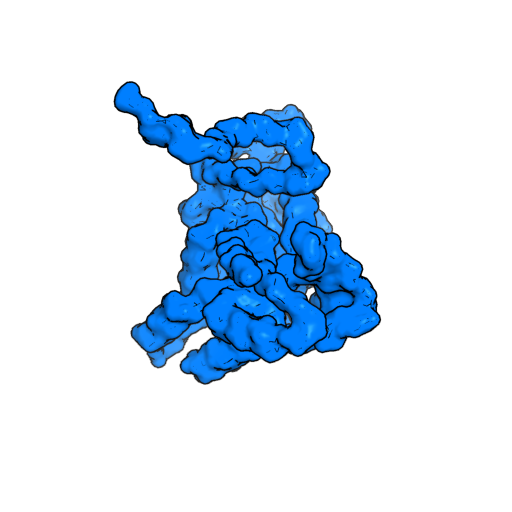9 C CA . HIS A 1 195 ? -4.086 7.615 12.911 1.00 92.00 195 HIS A CA 1
ATOM 1510 C C . HIS A 1 195 ? -4.044 6.126 13.268 1.00 92.00 195 HIS A C 1
ATOM 1512 O O . HIS A 1 195 ? -2.959 5.594 13.484 1.00 92.00 195 HIS A O 1
ATOM 1518 N N . GLU A 1 196 ? -5.189 5.444 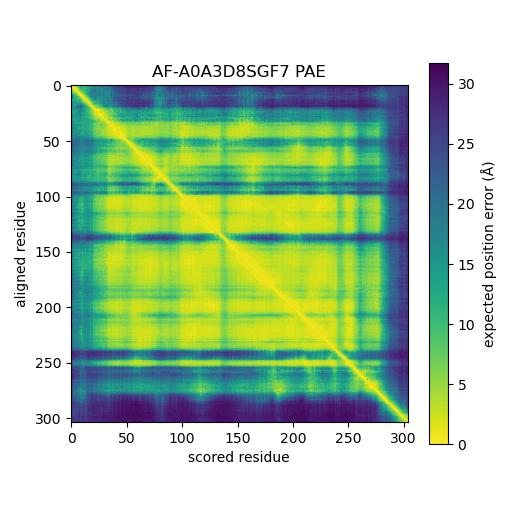13.237 1.00 93.31 196 GLU A N 1
ATOM 1519 C CA . GLU A 1 196 ? -5.272 4.011 13.532 1.00 93.31 196 GLU A CA 1
ATOM 1520 C C . GLU A 1 196 ? -4.584 3.173 12.440 1.00 93.31 196 GLU A C 1
ATOM 1522 O O . GLU A 1 196 ? -3.945 2.168 12.743 1.00 93.31 196 GLU A O 1
ATOM 1527 N N . VAL A 1 197 ? -4.605 3.628 11.177 1.00 95.88 197 VAL A N 1
ATOM 1528 C CA . VAL A 1 197 ? -3.788 3.021 10.110 1.00 95.88 197 VAL A CA 1
ATOM 1529 C C . VAL A 1 197 ? -2.296 3.172 10.403 1.00 95.88 197 VAL A C 1
ATOM 1531 O O . VAL A 1 197 ? -1.537 2.222 10.227 1.00 95.88 197 VAL A O 1
ATOM 1534 N N . ILE A 1 198 ? -1.852 4.350 10.846 1.00 95.12 198 ILE A N 1
ATOM 1535 C CA . ILE A 1 198 ? -0.441 4.574 11.192 1.00 95.12 198 ILE A CA 1
ATOM 1536 C C . ILE A 1 198 ? -0.035 3.676 12.369 1.00 95.12 198 ILE A C 1
ATOM 1538 O O . ILE A 1 198 ? 1.048 3.093 12.334 1.00 95.12 198 ILE A O 1
ATOM 1542 N N . ASP A 1 199 ? -0.897 3.534 13.382 1.00 94.81 199 ASP A N 1
ATOM 1543 C CA . ASP A 1 199 ? -0.688 2.613 14.504 1.00 94.81 199 ASP A CA 1
ATOM 1544 C C . ASP A 1 199 ? -0.595 1.159 14.038 1.00 94.81 199 ASP A C 1
ATOM 1546 O O . ASP A 1 199 ? 0.334 0.462 14.443 1.00 94.81 199 ASP A O 1
ATOM 1550 N N . LEU A 1 200 ? -1.490 0.722 13.144 1.00 95.50 200 LEU A N 1
ATOM 1551 C CA . LEU A 1 200 ? -1.453 -0.612 12.545 1.00 95.50 200 LEU A CA 1
ATOM 1552 C C . LEU A 1 200 ? -0.125 -0.860 11.820 1.00 95.50 200 LEU A C 1
ATOM 1554 O O . LEU A 1 200 ? 0.524 -1.876 12.057 1.00 95.50 200 LEU A O 1
ATOM 1558 N N . LEU A 1 201 ? 0.291 0.051 10.935 1.00 94.94 201 LEU A N 1
ATOM 1559 C CA . LEU A 1 201 ? 1.523 -0.106 10.155 1.00 94.94 201 LEU A CA 1
ATOM 1560 C C . LEU A 1 201 ? 2.764 -0.101 11.053 1.00 94.94 201 LEU A C 1
ATOM 1562 O O . LEU A 1 201 ? 3.673 -0.908 10.862 1.00 94.94 201 LEU A O 1
ATOM 1566 N N . TYR A 1 202 ? 2.794 0.778 12.056 1.00 92.69 202 TYR A N 1
ATOM 1567 C CA . TYR A 1 202 ? 3.883 0.828 13.026 1.00 92.69 202 TYR A CA 1
ATOM 1568 C C . TYR A 1 202 ? 3.935 -0.434 13.892 1.00 92.69 202 TYR A C 1
ATOM 1570 O O . TYR A 1 202 ? 5.010 -0.996 14.085 1.00 92.69 202 TYR A O 1
ATOM 1578 N N . TRP A 1 203 ? 2.788 -0.927 14.365 1.00 93.62 203 TRP A N 1
ATOM 1579 C CA . TRP A 1 203 ? 2.699 -2.205 15.069 1.00 93.62 203 TRP A CA 1
ATOM 1580 C C . TRP A 1 203 ? 3.212 -3.368 14.215 1.00 93.62 203 TRP A C 1
ATOM 1582 O O . TRP A 1 203 ? 4.006 -4.190 14.680 1.00 93.62 203 TRP A O 1
ATOM 1592 N N . LEU A 1 204 ? 2.786 -3.410 12.953 1.00 91.94 204 LEU A N 1
ATOM 1593 C CA . LEU A 1 204 ? 3.107 -4.492 12.038 1.00 91.94 204 LEU A CA 1
ATOM 1594 C C . LEU A 1 204 ? 4.616 -4.565 11.776 1.00 91.94 204 LEU A C 1
ATOM 1596 O O . LEU A 1 204 ? 5.188 -5.647 11.881 1.00 91.94 204 LEU A O 1
ATOM 1600 N N . LEU A 1 205 ? 5.258 -3.428 11.474 1.00 90.12 205 LEU A N 1
ATOM 1601 C CA . LEU A 1 205 ? 6.655 -3.382 11.022 1.00 90.12 205 LEU A CA 1
ATOM 1602 C C . LEU A 1 205 ? 7.673 -3.178 12.159 1.00 90.12 205 LEU A C 1
ATOM 1604 O O . LEU A 1 205 ? 8.762 -3.752 12.107 1.00 90.12 205 LEU A O 1
ATOM 1608 N N . ALA A 1 206 ? 7.338 -2.382 13.176 1.00 87.56 206 ALA A N 1
ATOM 1609 C CA . ALA A 1 206 ? 8.297 -1.896 14.172 1.00 87.56 206 ALA A CA 1
ATOM 1610 C C . ALA A 1 206 ? 8.057 -2.417 15.596 1.00 87.56 206 ALA A C 1
ATOM 1612 O O . ALA A 1 206 ? 8.914 -2.222 16.457 1.00 87.56 206 ALA A O 1
ATOM 1613 N N . GLN A 1 207 ? 6.925 -3.071 15.874 1.00 86.50 207 GLN A N 1
ATOM 1614 C CA . GLN A 1 207 ? 6.653 -3.665 17.186 1.00 86.50 207 GLN A CA 1
ATOM 1615 C C . GLN A 1 207 ? 6.731 -5.192 17.154 1.00 86.50 207 GLN A C 1
ATOM 1617 O O . GLN A 1 207 ? 6.464 -5.841 16.143 1.00 86.50 207 GLN A O 1
ATOM 1622 N N . GLU A 1 208 ? 7.061 -5.761 18.311 1.00 83.38 208 GLU A N 1
ATOM 1623 C CA . GLU A 1 208 ? 7.165 -7.210 18.536 1.00 83.38 208 GLU A CA 1
ATOM 1624 C C . GLU A 1 208 ? 5.934 -7.785 19.249 1.00 83.38 208 GLU A C 1
ATOM 1626 O O . GLU A 1 208 ? 5.843 -8.989 19.461 1.00 83.38 208 GLU A O 1
ATOM 1631 N N . THR A 1 209 ? 4.963 -6.941 19.612 1.00 88.44 209 THR A N 1
ATOM 1632 C CA . THR A 1 209 ? 3.718 -7.391 20.238 1.00 88.44 209 THR A CA 1
ATOM 1633 C C . THR A 1 209 ? 2.918 -8.266 19.273 1.00 88.44 209 THR A C 1
ATOM 1635 O O . THR A 1 209 ? 2.743 -7.945 18.094 1.00 88.44 209 THR A O 1
ATOM 1638 N N . GLU A 1 210 ? 2.413 -9.393 19.767 1.00 88.44 210 GLU A N 1
ATOM 1639 C CA . GLU A 1 210 ? 1.792 -10.417 18.918 1.00 88.44 210 GLU A CA 1
ATOM 1640 C C . GLU A 1 210 ? 0.394 -10.033 18.433 1.00 88.44 210 GLU A C 1
ATOM 1642 O O . GLU A 1 210 ? 0.001 -10.431 17.338 1.00 88.44 210 GLU A O 1
ATOM 1647 N N . VAL A 1 211 ? -0.334 -9.233 19.220 1.00 91.19 211 VAL A N 1
ATOM 1648 C CA . VAL A 1 211 ? -1.751 -8.933 18.993 1.00 91.19 211 VAL A CA 1
ATOM 1649 C C . VAL A 1 211 ? -1.984 -7.438 18.795 1.00 91.19 211 VAL A C 1
ATOM 1651 O O . VAL A 1 211 ? -1.584 -6.628 19.632 1.00 91.19 211 VAL A O 1
ATOM 1654 N N . PHE A 1 212 ? -2.707 -7.087 17.731 1.00 93.06 212 PHE A N 1
ATOM 1655 C CA . PHE A 1 212 ? -3.297 -5.763 17.522 1.00 93.06 212 PHE A CA 1
ATOM 1656 C C . PHE A 1 212 ? -4.812 -5.865 17.594 1.00 93.06 212 PHE A C 1
ATOM 1658 O O . PHE A 1 212 ? -5.400 -6.737 16.962 1.00 93.06 212 PHE A O 1
ATOM 1665 N N . ARG A 1 213 ? -5.462 -4.974 18.338 1.00 91.88 213 ARG A N 1
ATOM 1666 C CA . ARG A 1 213 ? -6.924 -4.956 18.445 1.00 91.88 213 ARG A CA 1
ATOM 1667 C C . ARG A 1 213 ? -7.477 -3.716 17.780 1.00 91.88 213 ARG A C 1
ATOM 1669 O O . ARG A 1 213 ? -6.988 -2.618 18.026 1.00 91.88 213 ARG A O 1
ATOM 1676 N N . THR A 1 214 ? -8.516 -3.892 16.976 1.00 90.69 214 THR A N 1
ATOM 1677 C CA . THR A 1 214 ? -9.228 -2.780 16.348 1.00 90.69 214 THR A CA 1
ATOM 1678 C C . THR A 1 214 ? -10.728 -3.020 16.362 1.00 90.69 214 THR A C 1
ATOM 1680 O O . THR A 1 214 ? -11.218 -4.147 16.293 1.00 90.69 214 THR A O 1
ATOM 1683 N N . SER A 1 215 ? -11.477 -1.923 16.435 1.00 88.00 215 SER A N 1
ATOM 1684 C CA . SER A 1 215 ? -12.928 -1.922 16.236 1.00 88.00 215 SER A CA 1
ATOM 1685 C C . SER A 1 215 ? -13.332 -1.322 14.882 1.00 88.00 215 SER A C 1
ATOM 1687 O O . SER A 1 215 ? -14.526 -1.254 14.554 1.00 88.00 215 SER A O 1
ATOM 1689 N N . SER A 1 216 ? -12.355 -0.887 14.079 1.00 88.25 216 SER A N 1
ATOM 1690 C CA . SER A 1 216 ? -12.587 -0.386 12.731 1.00 88.25 216 SER A CA 1
ATOM 1691 C C . SER A 1 216 ? -12.570 -1.529 11.719 1.00 88.25 216 SER A C 1
ATOM 1693 O O . SER A 1 216 ? -11.633 -2.320 11.619 1.00 88.25 216 SER A O 1
ATOM 1695 N N . SER A 1 217 ? -13.640 -1.580 10.930 1.00 88.88 217 SER A N 1
ATOM 1696 C CA . SER A 1 217 ? -13.754 -2.471 9.782 1.00 88.88 217 SER A CA 1
ATOM 1697 C C . SER A 1 217 ? -12.779 -2.105 8.665 1.00 88.88 217 SER A C 1
ATOM 1699 O O . SER A 1 217 ? -12.354 -2.989 7.934 1.00 88.88 217 SER A O 1
ATOM 1701 N N . ASP A 1 218 ? -12.441 -0.819 8.501 1.00 90.31 218 ASP A N 1
ATOM 1702 C CA . ASP A 1 218 ? -11.527 -0.386 7.438 1.00 90.31 218 ASP A CA 1
ATOM 1703 C C . ASP A 1 218 ? -10.095 -0.815 7.770 1.00 90.31 218 ASP A C 1
ATOM 1705 O O . ASP A 1 218 ? -9.390 -1.315 6.900 1.00 90.31 218 ASP A O 1
ATOM 1709 N N . ILE A 1 219 ? -9.694 -0.725 9.042 1.00 92.44 219 ILE A N 1
ATOM 1710 C CA . ILE A 1 219 ? -8.392 -1.209 9.523 1.00 92.44 219 ILE A CA 1
ATOM 1711 C C . ILE A 1 219 ? -8.279 -2.728 9.353 1.00 92.44 219 ILE A C 1
ATOM 1713 O O . ILE A 1 219 ? -7.292 -3.217 8.798 1.00 92.44 219 ILE A O 1
ATOM 1717 N N . ALA A 1 220 ? -9.315 -3.476 9.746 1.00 92.06 220 ALA A N 1
ATOM 1718 C CA . ALA A 1 220 ? -9.372 -4.922 9.526 1.00 92.06 220 ALA A CA 1
ATOM 1719 C C . ALA A 1 220 ? -9.349 -5.287 8.027 1.00 92.06 220 ALA A C 1
ATOM 1721 O O . ALA A 1 220 ? -8.706 -6.258 7.622 1.00 92.06 220 ALA A O 1
ATOM 1722 N N . ALA A 1 221 ? -9.981 -4.482 7.172 1.00 91.75 221 ALA A N 1
ATOM 1723 C CA . ALA A 1 221 ? -9.961 -4.690 5.730 1.00 91.75 221 ALA A CA 1
ATOM 1724 C C . ALA A 1 221 ? -8.607 -4.368 5.084 1.00 91.75 221 ALA A C 1
ATOM 1726 O O . ALA A 1 221 ? -8.152 -5.127 4.227 1.00 91.75 221 ALA A O 1
ATOM 1727 N N . ILE A 1 222 ? -7.929 -3.301 5.517 1.00 94.62 222 ILE A N 1
ATOM 1728 C CA . ILE A 1 222 ? -6.555 -2.986 5.100 1.00 94.62 222 ILE A CA 1
ATOM 1729 C C . ILE A 1 222 ? -5.630 -4.146 5.473 1.00 94.62 222 ILE A C 1
ATOM 1731 O O . ILE A 1 222 ? -4.875 -4.620 4.625 1.00 94.62 222 ILE A O 1
ATOM 1735 N N . ALA A 1 223 ? -5.734 -4.667 6.699 1.00 93.75 223 ALA A N 1
ATOM 1736 C CA . ALA A 1 223 ? -4.996 -5.859 7.107 1.00 93.75 223 ALA A CA 1
ATOM 1737 C C . ALA A 1 223 ? -5.313 -7.062 6.204 1.00 93.75 223 ALA A C 1
ATOM 1739 O O . ALA A 1 223 ? -4.395 -7.748 5.756 1.00 93.75 223 ALA A O 1
ATOM 1740 N N . SER A 1 224 ? -6.587 -7.272 5.850 1.00 91.88 224 SER A N 1
ATOM 1741 C CA . SER A 1 224 ? -6.998 -8.359 4.947 1.00 91.88 224 SER A CA 1
ATOM 1742 C C . SER A 1 224 ? -6.341 -8.228 3.578 1.00 91.88 224 SER A C 1
ATOM 1744 O O . SER A 1 224 ? -5.879 -9.220 3.010 1.00 91.88 224 SER A O 1
ATOM 1746 N N . PHE A 1 225 ? -6.210 -7.008 3.061 1.00 92.94 225 PHE A N 1
ATOM 1747 C CA . PHE A 1 225 ? -5.517 -6.767 1.799 1.00 92.94 225 PHE A CA 1
ATOM 1748 C C . PHE A 1 225 ? -4.034 -7.097 1.922 1.00 92.94 225 PHE A C 1
ATOM 1750 O O . PHE A 1 225 ? -3.493 -7.760 1.041 1.00 92.94 225 PHE A O 1
ATOM 1757 N N . LEU A 1 226 ? -3.386 -6.706 3.019 1.00 94.00 226 LEU A N 1
ATOM 1758 C CA . LEU A 1 226 ? -1.977 -7.017 3.259 1.00 94.00 226 LEU A CA 1
ATOM 1759 C C . LEU A 1 226 ? -1.734 -8.530 3.316 1.00 94.00 226 LEU A C 1
ATOM 1761 O O . LEU A 1 226 ? -0.829 -9.010 2.623 1.00 94.00 226 LEU A O 1
ATOM 1765 N N . CYS A 1 227 ? -2.576 -9.285 4.033 1.00 91.06 227 CYS A N 1
ATOM 1766 C CA . CYS A 1 227 ? -2.545 -10.754 4.048 1.00 91.06 227 CYS A CA 1
ATOM 1767 C C . CYS A 1 227 ? -2.646 -11.331 2.633 1.00 91.06 227 CYS A C 1
ATOM 1769 O O . CYS A 1 227 ? -1.850 -12.180 2.228 1.00 91.06 227 CYS A O 1
ATOM 1771 N N . HIS A 1 228 ? -3.615 -10.849 1.850 1.00 90.00 228 HIS A N 1
ATOM 1772 C CA . HIS A 1 228 ? -3.826 -11.326 0.489 1.00 90.00 228 HIS A CA 1
ATOM 1773 C C . HIS A 1 228 ? -2.710 -10.923 -0.465 1.00 90.00 228 HIS A C 1
ATOM 1775 O O . HIS A 1 228 ? -2.477 -11.655 -1.425 1.00 90.00 228 HIS A O 1
ATOM 1781 N N . LEU A 1 229 ? -2.044 -9.789 -0.251 1.00 91.12 229 LEU A N 1
ATOM 1782 C CA . LEU A 1 229 ? -0.963 -9.332 -1.108 1.00 91.12 229 LEU A CA 1
ATOM 1783 C C . LEU A 1 229 ? 0.287 -10.172 -0.874 1.00 91.12 229 LEU A C 1
ATOM 1785 O O . LEU A 1 229 ? 0.682 -10.863 -1.813 1.00 91.12 229 LEU A O 1
ATOM 1789 N N . SER A 1 230 ? 0.879 -10.162 0.328 1.00 89.75 230 SER A N 1
ATOM 1790 C CA . SER A 1 230 ? 2.053 -10.996 0.689 1.00 89.75 230 SER A CA 1
ATOM 1791 C C . SER A 1 230 ? 2.463 -10.967 2.171 1.00 89.75 230 SER A C 1
ATOM 1793 O O . SER A 1 230 ? 3.513 -11.510 2.507 1.00 89.75 230 SER A O 1
ATOM 1795 N N . PHE A 1 231 ? 1.676 -10.371 3.074 1.00 89.94 231 PHE A N 1
ATOM 1796 C CA . PHE A 1 231 ? 1.948 -10.435 4.516 1.00 89.94 231 PHE A CA 1
ATOM 1797 C C . PHE A 1 231 ? 1.473 -11.782 5.078 1.00 89.94 231 PHE 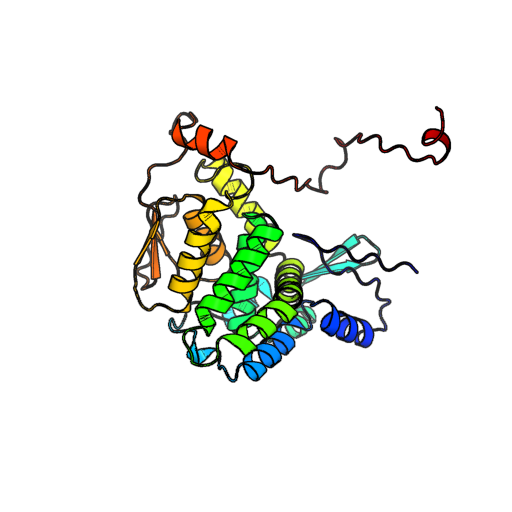A C 1
ATOM 1799 O O . PHE A 1 231 ? 0.455 -11.865 5.757 1.00 89.94 231 PHE A O 1
ATOM 1806 N N . GLU A 1 232 ? 2.187 -12.860 4.748 1.00 83.38 232 GLU A N 1
ATOM 1807 C CA . GLU A 1 232 ? 1.757 -14.241 5.026 1.00 83.38 232 GLU A CA 1
ATOM 1808 C C . GLU A 1 232 ? 1.687 -14.576 6.522 1.00 83.38 232 GLU A C 1
ATOM 1810 O O . GLU A 1 232 ? 0.932 -15.465 6.919 1.00 83.38 232 GLU A O 1
ATOM 1815 N N . SER A 1 233 ? 2.474 -13.871 7.336 1.00 86.12 233 SER A N 1
ATOM 1816 C CA . SER A 1 233 ? 2.504 -14.042 8.791 1.00 86.12 233 SER A CA 1
ATOM 1817 C C . SER A 1 233 ? 1.378 -13.293 9.508 1.00 86.12 233 SER A C 1
ATOM 1819 O O . SER A 1 233 ? 1.107 -13.595 10.668 1.00 86.12 233 SER A O 1
ATOM 1821 N N . LEU A 1 234 ? 0.720 -12.335 8.843 1.00 89.88 234 LEU A N 1
ATOM 1822 C CA . LEU A 1 234 ? -0.408 -11.595 9.406 1.00 89.88 234 LEU A CA 1
ATOM 1823 C C . LEU A 1 234 ? -1.676 -12.452 9.330 1.00 89.88 234 LEU A C 1
ATOM 1825 O O . LEU A 1 234 ? -2.051 -12.930 8.258 1.00 89.88 234 LEU A O 1
ATOM 1829 N N . THR A 1 235 ? -2.350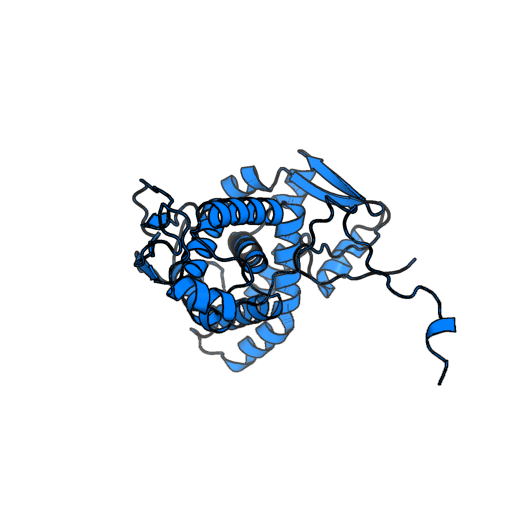 -12.618 10.461 1.00 89.62 235 THR A N 1
ATOM 1830 C CA . THR A 1 235 ? -3.657 -13.276 10.573 1.00 89.62 235 THR A CA 1
ATOM 1831 C C . THR A 1 235 ? -4.705 -12.305 11.089 1.00 89.62 235 THR A C 1
ATOM 1833 O O . THR A 1 235 ? -4.378 -11.276 11.683 1.00 89.62 235 THR A O 1
ATOM 1836 N N . ILE A 1 236 ? -5.974 -12.598 10.794 1.00 89.75 236 ILE A N 1
ATOM 1837 C CA . ILE A 1 236 ? -7.092 -11.725 11.147 1.00 89.75 236 ILE A CA 1
ATOM 1838 C C . ILE A 1 236 ? -8.198 -12.571 11.745 1.00 89.75 236 ILE A C 1
ATOM 1840 O O . ILE A 1 236 ? -8.787 -13.412 11.068 1.00 89.75 236 ILE A O 1
ATOM 1844 N N . GLU A 1 237 ? -8.505 -12.303 13.003 1.00 88.12 237 GLU A N 1
ATOM 1845 C CA . GLU A 1 237 ? -9.592 -12.941 13.724 1.00 88.12 237 GLU A CA 1
ATOM 1846 C C . GLU A 1 237 ? -10.864 -12.096 13.666 1.00 88.12 237 GLU A C 1
ATOM 1848 O O . GLU A 1 237 ? -10.829 -10.865 13.596 1.00 88.12 237 GLU A O 1
ATOM 1853 N N . ASN A 1 238 ? -12.010 -12.780 13.723 1.00 82.44 238 ASN A N 1
ATOM 1854 C CA . ASN A 1 238 ? -13.349 -12.188 13.814 1.00 82.44 238 ASN A CA 1
ATOM 1855 C C . ASN A 1 238 ? -13.772 -11.286 12.636 1.00 82.44 238 ASN A C 1
ATOM 1857 O O . ASN A 1 238 ? -14.813 -10.641 12.710 1.00 82.44 238 ASN A O 1
ATOM 1861 N N . PHE A 1 239 ? -13.042 -11.282 11.517 1.00 83.12 239 PHE A N 1
ATOM 1862 C CA . PHE A 1 239 ? -13.355 -10.464 10.336 1.00 83.12 239 PHE A CA 1
ATOM 1863 C C . PHE A 1 239 ? -13.729 -11.305 9.104 1.00 83.12 239 PHE A C 1
ATOM 1865 O O . PHE A 1 239 ? -13.142 -11.165 8.035 1.00 83.12 239 PHE A O 1
ATOM 1872 N N . GLY A 1 240 ? -14.666 -12.247 9.256 1.00 66.25 240 GLY A N 1
ATOM 1873 C CA . GLY A 1 240 ? -15.188 -13.074 8.151 1.00 66.25 240 GLY A CA 1
ATOM 1874 C C . GLY A 1 240 ? -14.184 -14.029 7.481 1.00 66.25 240 GLY A C 1
ATOM 1875 O O . GLY A 1 240 ? -14.575 -14.829 6.636 1.00 66.25 240 GLY A O 1
ATOM 1876 N N . VAL A 1 241 ? -12.908 -13.989 7.874 1.00 60.47 241 VAL A N 1
ATOM 1877 C CA . VAL A 1 241 ? -11.833 -14.861 7.394 1.00 60.47 241 VAL A CA 1
ATOM 1878 C C . VAL A 1 241 ? -11.462 -15.825 8.517 1.00 60.47 241 VAL A C 1
ATOM 1880 O O . VAL A 1 241 ? -11.017 -15.417 9.583 1.00 60.47 241 VAL A O 1
ATOM 1883 N N . SER A 1 242 ? -11.654 -17.123 8.294 1.00 48.59 242 SER A N 1
ATOM 1884 C CA . SER A 1 242 ? -11.204 -18.165 9.218 1.00 48.59 242 SER A CA 1
ATOM 1885 C C . SER A 1 242 ? -9.720 -18.450 8.974 1.00 48.59 242 SER A C 1
ATOM 1887 O O . SER A 1 242 ? -9.381 -19.339 8.194 1.00 48.59 242 SER A O 1
ATOM 1889 N N . SER A 1 243 ? -8.806 -17.700 9.593 1.00 54.38 243 SER A N 1
ATOM 1890 C CA . SER A 1 243 ? -7.387 -18.075 9.571 1.00 54.38 243 SER A CA 1
ATOM 1891 C C . SER A 1 243 ? -7.091 -19.069 10.695 1.00 54.38 243 SER A C 1
ATOM 1893 O O . SER A 1 243 ? -6.918 -18.676 11.839 1.00 54.38 243 SER A O 1
ATOM 1895 N N . SER A 1 244 ? -7.002 -20.364 10.373 1.00 49.03 244 SER A N 1
ATOM 1896 C CA . SER A 1 244 ? -6.621 -21.427 11.325 1.00 49.03 244 SER A CA 1
ATOM 1897 C C . SER A 1 244 ? -5.102 -21.546 11.539 1.00 49.03 244 SER A C 1
ATOM 1899 O O . SER A 1 244 ? -4.607 -22.619 11.886 1.00 49.03 244 SER A O 1
ATOM 1901 N N . ARG A 1 245 ? -4.333 -20.502 11.210 1.00 59.31 245 ARG A N 1
ATOM 1902 C CA . A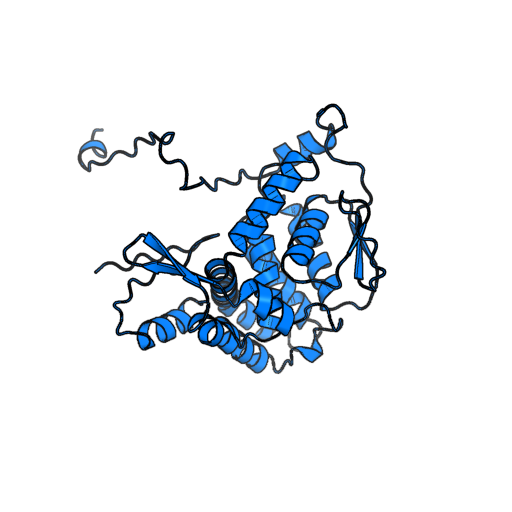RG A 1 245 ? -2.875 -20.516 11.341 1.00 59.31 245 ARG A CA 1
ATOM 1903 C C . ARG A 1 245 ? -2.514 -19.823 12.643 1.00 59.31 245 ARG A C 1
ATOM 1905 O O . ARG A 1 245 ? -2.775 -18.636 12.777 1.00 59.31 245 ARG A O 1
ATOM 1912 N N . GLU A 1 246 ? -1.895 -20.555 13.561 1.00 57.91 246 GLU A N 1
ATOM 1913 C CA . GLU A 1 246 ? -1.176 -19.944 14.676 1.00 57.91 246 GLU A CA 1
ATOM 1914 C C . GLU A 1 246 ? -0.017 -19.136 14.082 1.00 57.91 246 GLU A C 1
ATOM 1916 O O . GLU A 1 246 ? 0.927 -19.694 13.518 1.00 57.91 246 GLU A O 1
ATOM 1921 N N . THR A 1 247 ? -0.129 -17.810 14.121 1.00 66.75 247 THR A N 1
ATOM 1922 C CA . THR A 1 247 ? 0.957 -16.906 13.743 1.00 66.75 247 THR A CA 1
ATOM 1923 C C . THR A 1 247 ? 1.210 -15.912 14.865 1.00 66.75 247 THR A C 1
ATOM 1925 O O . THR A 1 247 ? 0.292 -15.486 15.559 1.00 66.75 247 THR A O 1
ATOM 1928 N N . ASN A 1 248 ? 2.461 -15.476 15.004 1.00 72.31 248 ASN A N 1
ATOM 1929 C CA . ASN A 1 248 ? 2.874 -14.510 16.032 1.00 72.31 248 ASN A CA 1
ATOM 1930 C C . ASN A 1 248 ? 2.473 -13.059 15.673 1.00 72.31 248 ASN A C 1
ATOM 1932 O O . ASN A 1 248 ? 3.095 -12.102 16.132 1.00 72.31 248 ASN A O 1
ATOM 1936 N N . CYS A 1 249 ? 1.520 -12.867 14.757 1.00 87.50 249 CYS A N 1
ATOM 1937 C CA . CYS A 1 249 ? 1.094 -11.566 14.250 1.00 87.50 249 CYS A CA 1
ATOM 1938 C C . CYS A 1 249 ? -0.396 -11.618 13.916 1.00 87.50 249 CYS A C 1
ATOM 1940 O O . CYS A 1 249 ? -0.780 -11.916 12.786 1.00 87.50 249 CYS A O 1
ATOM 1942 N N . CYS A 1 250 ? -1.222 -11.351 14.922 1.00 90.81 250 CYS A N 1
ATOM 1943 C CA . CYS A 1 250 ? -2.666 -11.488 14.844 1.00 90.81 250 CYS A CA 1
ATOM 1944 C C . CYS A 1 250 ? -3.356 -10.137 15.040 1.00 90.81 250 CYS A C 1
ATOM 1946 O O . CYS A 1 250 ? -3.146 -9.449 16.041 1.00 90.81 250 CYS A O 1
ATOM 1948 N N . LEU A 1 251 ? -4.213 -9.765 14.092 1.00 92.88 251 LEU A N 1
ATOM 1949 C CA . LEU A 1 251 ? -5.148 -8.660 14.244 1.00 92.88 251 LEU A CA 1
ATOM 1950 C C . LEU A 1 251 ? -6.511 -9.198 14.682 1.00 92.88 251 LEU A C 1
ATOM 1952 O O . LEU A 1 251 ? -7.112 -10.017 13.995 1.00 92.88 251 LEU A O 1
ATOM 1956 N N . VAL A 1 252 ? -7.025 -8.702 15.801 1.00 90.75 252 VAL A N 1
ATOM 1957 C CA . VAL A 1 252 ? -8.332 -9.086 16.342 1.00 90.75 252 VAL A CA 1
ATOM 1958 C C . VAL A 1 252 ? -9.329 -7.960 16.096 1.00 90.75 252 VAL A C 1
ATOM 1960 O O . VAL A 1 252 ? -9.134 -6.828 16.553 1.00 90.75 252 VAL A O 1
ATOM 1963 N N . TYR A 1 253 ? -10.400 -8.273 15.366 1.00 90.19 253 TYR A N 1
ATOM 1964 C CA . TYR A 1 253 ? -11.519 -7.361 15.157 1.00 90.19 253 TYR A CA 1
ATOM 1965 C C . TYR A 1 253 ? -12.584 -7.545 16.252 1.00 90.19 253 TYR A C 1
ATOM 1967 O O . TYR A 1 253 ? -13.246 -8.576 16.327 1.00 90.19 253 TYR A O 1
ATOM 1975 N N . ASP A 1 254 ? -12.767 -6.534 17.104 1.00 82.81 254 ASP A N 1
ATOM 1976 C CA . ASP A 1 254 ? -13.581 -6.635 18.330 1.00 82.81 254 ASP A CA 1
ATOM 1977 C C . ASP A 1 254 ? -15.069 -6.239 18.141 1.00 82.81 254 ASP A C 1
ATOM 1979 O O . ASP A 1 254 ? -15.800 -6.077 19.122 1.00 82.81 254 ASP A O 1
ATOM 1983 N N . LYS A 1 255 ? -15.562 -6.049 16.903 1.00 72.00 255 LYS A N 1
ATOM 1984 C CA . LYS A 1 255 ? -16.950 -5.604 16.640 1.00 72.00 255 LYS A CA 1
ATOM 1985 C C . LYS A 1 255 ? -17.780 -6.579 15.802 1.00 72.00 255 LYS A C 1
ATOM 1987 O O . LYS A 1 255 ? -17.280 -7.320 14.969 1.00 72.00 255 LYS A O 1
ATOM 1992 N N . ALA A 1 256 ? -19.096 -6.534 16.023 1.00 62.59 256 ALA A N 1
ATOM 1993 C CA . ALA A 1 256 ? -20.088 -7.234 15.210 1.00 62.59 256 ALA A CA 1
ATOM 1994 C C . ALA A 1 256 ? -20.152 -6.655 13.776 1.00 62.59 256 ALA A C 1
ATOM 1996 O O . ALA A 1 256 ? -19.867 -5.466 13.594 1.00 62.59 256 ALA A O 1
ATOM 1997 N N . PRO A 1 257 ? -20.546 -7.458 12.766 1.00 60.28 257 PRO A N 1
ATOM 1998 C CA . PRO A 1 257 ? -20.609 -7.023 11.371 1.00 60.28 257 PRO A CA 1
ATOM 1999 C C . PRO A 1 257 ? -21.515 -5.797 11.174 1.00 60.28 257 PRO A C 1
ATOM 2001 O O . PRO A 1 257 ? -22.528 -5.623 11.854 1.00 60.28 257 PRO A O 1
ATOM 2004 N N . LEU A 1 258 ? -21.148 -4.939 10.215 1.00 64.88 258 LEU A N 1
ATOM 2005 C CA . LEU A 1 258 ? -21.841 -3.671 9.922 1.00 64.88 258 LEU A CA 1
ATOM 2006 C C . LEU A 1 258 ? -23.255 -3.873 9.357 1.00 64.88 258 LEU A C 1
ATOM 2008 O O . LEU A 1 258 ? -24.099 -2.972 9.437 1.00 64.88 258 LEU A O 1
ATOM 2012 N N . TYR A 1 259 ? -23.504 -5.056 8.798 1.00 60.44 259 TYR A N 1
ATOM 2013 C CA . TYR A 1 259 ? -24.787 -5.497 8.277 1.00 60.44 259 TYR A CA 1
ATOM 2014 C C . TYR A 1 259 ? -25.234 -6.752 9.026 1.00 60.44 259 TYR A C 1
ATOM 2016 O O . TYR A 1 259 ? -24.435 -7.619 9.374 1.00 60.44 259 TYR A O 1
ATOM 2024 N N . THR A 1 260 ? -26.536 -6.838 9.274 1.00 62.69 260 THR A N 1
ATOM 2025 C CA . THR A 1 260 ? -27.166 -8.046 9.826 1.00 62.69 260 THR A CA 1
ATOM 2026 C C . THR A 1 260 ? -27.327 -9.121 8.747 1.00 62.69 260 THR A C 1
ATOM 2028 O O . THR A 1 260 ? -27.298 -8.803 7.557 1.00 62.69 260 THR A O 1
ATOM 2031 N N . SER A 1 261 ? -27.550 -10.379 9.149 1.00 59.38 261 SER A N 1
ATOM 2032 C CA . SER A 1 261 ? -27.829 -11.512 8.241 1.00 59.38 261 SER A CA 1
ATOM 2033 C C . SER A 1 261 ? -28.943 -11.227 7.231 1.00 59.38 261 SER A C 1
ATOM 2035 O O . SER A 1 261 ? -28.932 -11.756 6.125 1.00 59.38 261 SER A O 1
ATOM 2037 N N . ASP A 1 262 ? -29.869 -10.342 7.597 1.00 63.38 262 ASP A N 1
ATOM 2038 C CA . ASP A 1 262 ? -31.033 -9.962 6.798 1.00 63.38 262 ASP A CA 1
ATOM 2039 C C . ASP A 1 262 ? -30.745 -8.751 5.887 1.00 63.38 262 ASP A C 1
ATOM 2041 O O . ASP A 1 262 ? -31.662 -8.109 5.372 1.00 63.38 262 ASP A O 1
ATOM 2045 N N . GLY A 1 263 ? -29.471 -8.366 5.739 1.00 59.16 263 GLY A N 1
ATOM 2046 C CA . GLY A 1 263 ? -29.020 -7.256 4.897 1.00 59.16 263 GLY A CA 1
ATOM 2047 C C . GLY A 1 263 ? -29.332 -5.862 5.452 1.00 59.16 263 GLY A C 1
ATOM 2048 O O . GLY A 1 263 ? -29.085 -4.859 4.779 1.00 59.16 263 GLY A O 1
ATOM 2049 N N . ARG A 1 264 ? -29.867 -5.745 6.678 1.00 64.75 264 ARG A N 1
ATOM 2050 C CA . ARG A 1 264 ? -30.150 -4.435 7.286 1.00 64.75 264 ARG A CA 1
ATOM 2051 C C . ARG A 1 264 ? -28.867 -3.791 7.800 1.00 64.75 264 ARG A C 1
ATOM 2053 O O . ARG A 1 264 ? -28.129 -4.405 8.573 1.00 64.75 264 ARG A O 1
ATOM 2060 N N . VAL A 1 265 ? -28.669 -2.532 7.410 1.00 65.25 265 VAL A N 1
ATOM 2061 C CA . VAL A 1 265 ? -27.585 -1.651 7.866 1.00 65.25 265 VAL A CA 1
ATOM 2062 C C . VAL A 1 265 ? -27.779 -1.320 9.348 1.00 65.25 265 VAL A C 1
ATOM 2064 O O . VAL A 1 265 ? -28.827 -0.787 9.725 1.00 65.25 265 VAL A O 1
ATOM 2067 N N . VAL A 1 266 ? -26.775 -1.588 10.184 1.00 70.56 266 VAL A N 1
ATOM 2068 C CA . VAL A 1 266 ? -26.778 -1.170 11.596 1.00 70.56 266 VAL A CA 1
ATOM 2069 C C . VAL A 1 266 ? -26.704 0.364 11.674 1.00 70.56 266 VAL A C 1
ATOM 2071 O O . VAL A 1 266 ? -26.084 1.004 10.827 1.00 70.56 266 VAL A O 1
ATOM 2074 N N . ALA A 1 267 ? -27.326 0.993 12.677 1.00 65.88 267 ALA A N 1
ATOM 2075 C CA . ALA A 1 267 ? -27.340 2.459 12.808 1.00 65.88 267 ALA A CA 1
ATOM 2076 C C . ALA A 1 267 ? -25.927 3.089 12.766 1.00 65.88 267 ALA A C 1
ATOM 2078 O O . ALA A 1 267 ? -25.734 4.113 12.111 1.00 65.88 267 ALA A O 1
ATOM 2079 N N . ASP A 1 268 ? -24.937 2.422 13.373 1.00 66.94 268 ASP A N 1
ATOM 2080 C CA . ASP A 1 268 ? -23.516 2.809 13.336 1.00 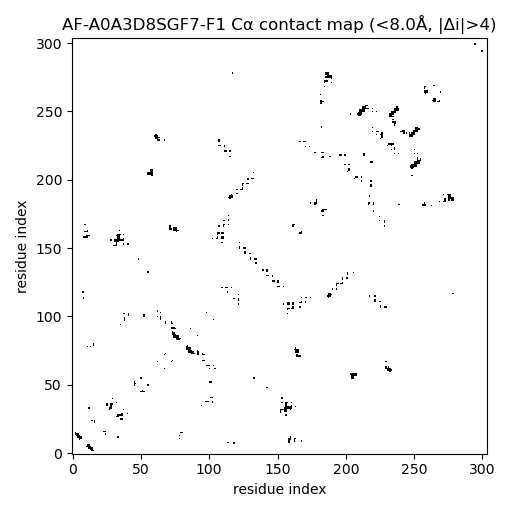66.94 268 ASP A CA 1
ATOM 2081 C C . ASP A 1 268 ? -22.969 2.845 11.891 1.00 66.94 268 ASP A C 1
ATOM 2083 O O . ASP A 1 268 ? -22.300 3.794 11.486 1.00 66.94 268 ASP A O 1
ATOM 2087 N N . ALA A 1 269 ? -23.339 1.875 11.048 1.00 65.06 269 ALA A N 1
ATOM 2088 C CA . ALA A 1 269 ? -22.899 1.821 9.655 1.00 65.06 269 ALA A CA 1
ATOM 2089 C C . ALA A 1 269 ? -23.462 2.979 8.808 1.00 65.06 269 ALA A C 1
ATOM 2091 O O . ALA A 1 269 ? -22.729 3.541 7.994 1.00 65.06 269 ALA A O 1
ATOM 2092 N N . ARG A 1 270 ? -24.707 3.426 9.045 1.00 66.31 270 ARG A N 1
ATOM 2093 C CA . ARG A 1 270 ? -25.267 4.620 8.368 1.00 66.31 270 ARG A CA 1
ATOM 2094 C C . ARG A 1 270 ? -24.513 5.897 8.729 1.00 66.31 270 ARG A C 1
ATOM 2096 O O . ARG A 1 270 ? -24.237 6.721 7.860 1.00 66.31 270 ARG A O 1
ATOM 2103 N N . GLN A 1 271 ? -24.166 6.059 10.004 1.00 68.75 271 GLN A N 1
ATOM 2104 C CA . GLN A 1 271 ? -23.399 7.216 10.461 1.00 68.75 271 GLN A CA 1
ATOM 2105 C C . GLN A 1 271 ? -21.978 7.212 9.883 1.00 68.75 271 GLN A C 1
ATOM 2107 O O . GLN A 1 271 ? -21.465 8.268 9.512 1.00 68.75 271 GLN A O 1
ATOM 2112 N N . ARG A 1 272 ? -21.358 6.032 9.753 1.00 67.69 272 ARG A N 1
ATOM 2113 C CA . ARG A 1 272 ? -20.058 5.886 9.086 1.00 67.69 272 ARG A CA 1
ATOM 2114 C C . ARG A 1 272 ? -20.142 6.213 7.600 1.00 67.69 272 ARG A C 1
ATOM 2116 O O . ARG A 1 272 ? -19.307 6.977 7.135 1.00 67.69 272 ARG A O 1
ATOM 2123 N N . MET A 1 273 ? -21.162 5.731 6.884 1.00 70.81 273 MET A N 1
ATOM 2124 C CA . MET A 1 273 ? -21.402 6.073 5.471 1.00 70.81 273 MET A CA 1
ATOM 2125 C C . MET A 1 273 ? -21.450 7.585 5.239 1.00 70.81 273 MET A C 1
ATOM 2127 O O . MET A 1 273 ? -20.811 8.080 4.318 1.00 70.81 273 MET A O 1
ATOM 2131 N N . ALA A 1 274 ? -22.151 8.327 6.101 1.00 70.38 274 ALA A N 1
ATOM 2132 C CA . ALA A 1 274 ? -22.297 9.777 5.972 1.00 70.38 274 ALA A CA 1
ATOM 2133 C C . ALA A 1 274 ? -20.975 10.559 6.107 1.00 70.38 274 ALA A C 1
ATOM 2135 O O . ALA A 1 274 ? -20.902 11.714 5.700 1.00 70.38 274 ALA A O 1
ATOM 2136 N N . ARG A 1 275 ? -19.936 9.950 6.693 1.00 75.81 275 ARG A N 1
ATOM 2137 C CA . ARG A 1 275 ? -18.613 10.563 6.890 1.00 75.81 275 ARG A CA 1
ATOM 2138 C C . ARG A 1 275 ? -17.601 10.185 5.808 1.00 75.81 275 ARG A C 1
ATOM 2140 O O . ARG A 1 275 ? -16.473 10.669 5.866 1.00 75.81 275 ARG A O 1
ATOM 2147 N N . ARG A 1 276 ? -17.965 9.302 4.872 1.00 76.88 276 ARG A N 1
ATOM 2148 C CA . ARG A 1 276 ? -17.058 8.817 3.827 1.00 76.88 276 ARG A CA 1
ATOM 2149 C C . ARG A 1 276 ? -17.135 9.685 2.584 1.00 76.88 276 ARG A C 1
ATOM 2151 O O . ARG A 1 276 ? -18.214 10.044 2.121 1.00 76.88 276 ARG A O 1
ATOM 2158 N N . GLU A 1 277 ? -15.971 9.956 2.009 1.00 73.38 277 GLU A N 1
ATOM 2159 C CA . GLU A 1 277 ? -15.878 10.497 0.658 1.00 73.38 277 GLU A CA 1
ATOM 2160 C C . GLU A 1 277 ? -16.234 9.398 -0.354 1.00 73.38 277 GLU A C 1
ATOM 2162 O O . GLU A 1 277 ? -15.858 8.231 -0.196 1.00 73.38 277 GLU A O 1
ATOM 2167 N N . LEU A 1 278 ? -16.968 9.757 -1.408 1.00 65.56 278 LEU A N 1
ATOM 2168 C CA . LEU A 1 278 ? -17.296 8.821 -2.479 1.00 65.56 278 LEU A CA 1
ATOM 2169 C C . LEU A 1 278 ? -16.019 8.447 -3.241 1.00 65.56 278 LEU A C 1
ATOM 2171 O O . LEU A 1 278 ? -15.305 9.314 -3.740 1.00 65.56 278 LEU A O 1
ATOM 2175 N N . SER A 1 279 ? -15.754 7.146 -3.371 1.00 55.97 279 SER A N 1
ATOM 2176 C CA . SER A 1 279 ? -14.703 6.660 -4.264 1.00 55.97 279 SER A CA 1
ATOM 2177 C C . SER A 1 279 ? -15.227 6.713 -5.697 1.00 55.97 279 SER A C 1
ATOM 2179 O O . SER A 1 279 ? -15.949 5.825 -6.140 1.00 55.97 279 SER A O 1
ATOM 2181 N N . THR A 1 280 ? -14.911 7.784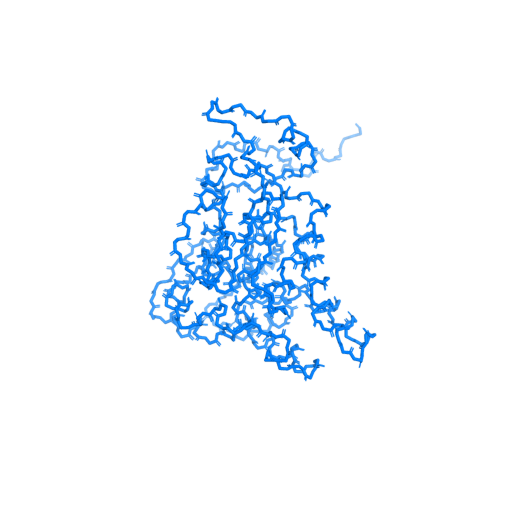 -6.422 1.00 43.19 280 THR A N 1
ATOM 2182 C CA . THR A 1 280 ? -15.288 7.972 -7.832 1.00 43.19 280 THR A CA 1
ATOM 2183 C C . THR A 1 280 ? -14.281 7.303 -8.768 1.00 43.19 280 THR A C 1
ATOM 2185 O O . THR A 1 280 ? -13.769 7.910 -9.704 1.00 43.19 280 THR A O 1
ATOM 2188 N N . THR A 1 281 ? -13.961 6.030 -8.533 1.00 40.75 281 THR A N 1
ATOM 2189 C CA . THR A 1 281 ? -13.197 5.251 -9.516 1.00 40.75 281 THR A CA 1
ATOM 2190 C C . THR A 1 281 ? -14.169 4.604 -10.497 1.00 40.75 281 THR A C 1
ATOM 2192 O O . THR A 1 281 ? -14.720 3.534 -10.260 1.00 40.75 281 THR A O 1
ATOM 2195 N N . VAL A 1 282 ? -14.423 5.291 -11.614 1.00 33.59 282 VAL A N 1
ATOM 2196 C CA . VAL A 1 282 ? -15.241 4.753 -12.710 1.00 33.59 282 VAL A CA 1
ATOM 2197 C C . VAL A 1 282 ? -14.467 3.621 -13.386 1.00 33.59 282 VAL A C 1
ATOM 2199 O O . VAL A 1 282 ? -13.336 3.800 -13.842 1.00 33.59 282 VAL A O 1
ATOM 2202 N N . SER A 1 283 ? -15.068 2.434 -13.439 1.00 34.38 283 SER A N 1
ATOM 2203 C CA . SER A 1 283 ? -14.494 1.290 -14.143 1.00 34.38 283 SER A CA 1
ATOM 2204 C C . SER A 1 283 ? -14.506 1.551 -15.651 1.00 34.38 283 SER A C 1
ATOM 2206 O O . SER A 1 283 ? -15.562 1.590 -16.270 1.00 34.38 283 SER A O 1
ATOM 2208 N N . LEU A 1 284 ? -13.331 1.663 -16.276 1.00 35.50 284 LEU A N 1
ATOM 2209 C CA . LEU A 1 284 ? -13.180 1.830 -17.734 1.00 35.50 284 LEU A CA 1
ATOM 2210 C C . LEU A 1 284 ? -13.624 0.599 -18.561 1.00 35.50 284 LEU A C 1
ATOM 2212 O O . LEU A 1 284 ? -13.387 0.549 -19.764 1.00 35.50 284 LEU A O 1
ATOM 2216 N N . THR A 1 285 ? -14.215 -0.421 -17.933 1.00 36.53 285 THR A N 1
ATOM 2217 C CA . THR A 1 285 ? -14.661 -1.655 -18.604 1.00 36.53 285 THR A CA 1
ATOM 2218 C C . THR A 1 285 ? -16.109 -1.597 -19.095 1.00 36.53 285 THR A C 1
ATOM 2220 O O . THR A 1 285 ? -16.503 -2.464 -19.868 1.00 36.53 285 THR A O 1
ATOM 2223 N N . GLN A 1 286 ? -16.875 -0.568 -18.712 1.00 30.83 286 GLN A N 1
ATOM 2224 C CA . GLN A 1 286 ? -18.231 -0.311 -19.209 1.00 30.83 286 GLN A CA 1
ATOM 2225 C C . GLN A 1 286 ? -18.382 1.176 -19.589 1.00 30.83 286 GLN A C 1
ATOM 2227 O O . GLN A 1 286 ? -18.764 1.991 -18.754 1.00 30.83 286 GLN A O 1
ATOM 2232 N N . PRO A 1 287 ? -18.037 1.564 -20.831 1.00 36.78 287 PRO A N 1
ATOM 2233 C CA . PRO A 1 287 ? -18.094 2.956 -21.284 1.00 36.78 287 PRO A CA 1
ATOM 2234 C C . PRO A 1 287 ? -19.504 3.432 -21.679 1.00 36.78 287 PRO A C 1
ATOM 2236 O O . PRO A 1 287 ? -19.669 4.596 -22.024 1.00 36.78 287 PRO A O 1
ATOM 2239 N N . GLU A 1 288 ? -20.517 2.563 -21.668 1.00 33.44 288 GLU A N 1
ATOM 2240 C CA . GLU A 1 288 ? -21.813 2.867 -22.295 1.00 33.44 288 GLU A CA 1
ATOM 2241 C C . GLU A 1 288 ? -22.767 3.714 -21.434 1.00 33.44 288 GLU A C 1
ATOM 2243 O O . GLU A 1 288 ? -23.769 4.202 -21.948 1.00 33.44 288 GLU A O 1
ATOM 2248 N N . GLU A 1 289 ? -22.445 3.982 -20.163 1.00 32.75 289 GLU A N 1
ATOM 2249 C CA . GLU A 1 289 ? -23.317 4.766 -19.268 1.00 32.75 289 GLU A CA 1
ATOM 2250 C C . GLU A 1 289 ? -22.785 6.168 -18.920 1.00 32.75 289 GLU A C 1
ATOM 2252 O O . GLU A 1 289 ? -23.238 6.799 -17.966 1.00 32.75 289 GLU A O 1
ATOM 2257 N N . THR A 1 290 ? -21.847 6.713 -19.699 1.00 35.62 290 THR A N 1
ATOM 2258 C CA . THR A 1 290 ? -21.296 8.058 -19.463 1.00 35.62 290 THR A CA 1
ATOM 2259 C C . THR A 1 290 ? -21.557 9.015 -20.623 1.00 35.62 290 THR A C 1
ATOM 2261 O O . THR A 1 290 ? -20.642 9.506 -21.281 1.00 35.62 290 THR A O 1
ATOM 2264 N N . PHE A 1 291 ? -22.820 9.409 -20.805 1.00 29.25 291 PHE A N 1
ATOM 2265 C CA . PHE A 1 291 ? -23.106 10.729 -21.376 1.00 29.25 291 PHE A CA 1
ATOM 2266 C C . PHE A 1 291 ? -22.760 11.803 -20.337 1.00 29.25 291 PHE A C 1
ATOM 2268 O O . PHE A 1 291 ? -23.614 12.300 -19.611 1.00 29.25 291 PHE A O 1
ATOM 2275 N N . SER A 1 292 ? -21.477 12.153 -20.260 1.00 34.78 292 SER A N 1
ATOM 2276 C CA . SER A 1 292 ? -21.040 13.414 -19.666 1.00 34.78 292 SER A CA 1
ATOM 2277 C C . SER A 1 292 ? -20.819 14.402 -20.802 1.00 34.78 292 SER A C 1
ATOM 2279 O O . SER A 1 292 ? -19.801 14.368 -21.494 1.00 34.78 292 SER A O 1
ATOM 2281 N N . THR A 1 293 ? -21.812 15.254 -21.047 1.00 34.88 293 THR A N 1
ATOM 2282 C CA . THR A 1 293 ? -21.698 16.397 -21.954 1.00 34.88 293 THR A CA 1
ATOM 2283 C C . THR A 1 293 ? -20.755 17.430 -21.345 1.00 34.88 293 THR A C 1
ATOM 2285 O O . THR A 1 293 ? -21.190 18.387 -20.707 1.00 34.88 293 THR A O 1
ATOM 2288 N N . PHE A 1 294 ? -19.452 17.244 -21.533 1.00 30.64 294 PHE A N 1
ATOM 2289 C CA . PHE A 1 294 ? -18.504 18.347 -21.436 1.00 30.64 294 PHE A CA 1
ATOM 2290 C C . PHE A 1 294 ? -18.610 19.191 -22.716 1.00 30.64 294 PHE A C 1
ATOM 2292 O O . PHE A 1 294 ? -18.609 18.623 -23.810 1.00 30.64 294 PHE A O 1
ATOM 2299 N N . PRO A 1 295 ? -18.722 20.528 -22.626 1.00 32.66 295 PRO A N 1
ATOM 2300 C CA . PRO A 1 295 ? -18.851 21.373 -23.806 1.00 32.66 295 PRO A CA 1
ATOM 2301 C C . PRO A 1 295 ? -17.527 21.371 -24.583 1.00 32.66 295 PRO A C 1
ATOM 2303 O O . PRO A 1 295 ? -16.524 21.917 -24.133 1.00 32.66 295 PRO A O 1
ATOM 2306 N N . THR A 1 296 ? -17.517 20.747 -25.761 1.00 37.00 296 THR A N 1
ATOM 2307 C CA . THR A 1 296 ? -16.330 20.592 -26.621 1.00 37.00 296 THR A CA 1
ATOM 2308 C C . THR A 1 296 ? -16.112 21.742 -27.606 1.00 37.00 296 THR A C 1
ATOM 2310 O O . THR A 1 296 ? -15.415 21.567 -28.602 1.00 37.00 296 THR A O 1
ATOM 2313 N N . SER A 1 297 ? -16.660 22.935 -27.369 1.00 41.12 297 SER A N 1
ATOM 2314 C CA . SER A 1 297 ? -16.415 24.073 -28.263 1.00 41.12 297 SER A CA 1
ATOM 2315 C C . SER A 1 297 ? -16.184 25.389 -27.533 1.00 41.12 297 SER A C 1
ATOM 2317 O O . SER A 1 297 ? -16.973 25.814 -26.686 1.00 41.12 297 SER A O 1
ATOM 2319 N N . HIS A 1 298 ? -15.109 26.062 -27.949 1.00 40.88 298 HIS A N 1
ATOM 2320 C CA . HIS A 1 298 ? -14.659 27.375 -27.482 1.00 40.88 298 HIS A CA 1
ATOM 2321 C C . HIS A 1 298 ? -15.683 28.509 -27.708 1.00 40.88 298 HIS A C 1
ATOM 2323 O O . HIS A 1 298 ? -15.555 29.566 -27.098 1.00 40.88 298 HIS A O 1
ATOM 2329 N N . GLU A 1 299 ? -16.715 28.301 -28.532 1.00 40.31 299 GLU A N 1
ATOM 2330 C CA . GLU A 1 299 ? -17.779 29.288 -28.787 1.00 40.31 299 GLU A CA 1
ATOM 2331 C C . GLU A 1 299 ? -18.846 29.358 -27.683 1.00 40.31 299 GLU A C 1
ATOM 2333 O O . GLU A 1 299 ? -19.595 30.328 -27.606 1.00 40.31 299 GLU A O 1
ATOM 2338 N N . THR A 1 300 ? -18.902 28.372 -26.785 1.00 41.69 300 THR A N 1
ATOM 2339 C CA . THR A 1 300 ? -19.907 28.319 -25.705 1.00 41.69 300 THR A CA 1
ATOM 2340 C C . THR A 1 300 ? -19.475 29.031 -24.420 1.00 41.69 300 THR A C 1
ATOM 2342 O O . THR A 1 300 ? -20.274 29.147 -23.498 1.00 41.69 300 THR A O 1
ATOM 2345 N N . ALA A 1 301 ? -18.230 29.515 -24.345 1.00 36.81 301 ALA A N 1
ATOM 2346 C CA . ALA A 1 301 ? -17.684 30.155 -23.145 1.00 36.81 301 ALA A CA 1
ATOM 2347 C C . ALA A 1 301 ? -17.938 31.670 -23.072 1.00 36.81 301 ALA A C 1
ATOM 2349 O O . ALA A 1 301 ? -17.825 32.238 -21.993 1.00 36.81 301 ALA A O 1
ATOM 2350 N N . ASN A 1 302 ? -18.303 32.320 -24.183 1.00 39.09 302 ASN A N 1
ATOM 2351 C CA . ASN A 1 302 ? -18.545 33.763 -24.216 1.00 39.09 302 ASN A CA 1
ATOM 2352 C C . ASN A 1 302 ? -19.879 34.088 -24.898 1.00 39.09 302 ASN A C 1
ATOM 2354 O O . ASN A 1 302 ? -19.929 34.463 -26.069 1.00 39.09 302 ASN A O 1
ATOM 2358 N N . LYS A 1 303 ? -20.962 34.007 -24.127 1.00 31.22 303 LYS A N 1
ATOM 2359 C CA . LYS A 1 303 ? -22.111 34.906 -24.278 1.00 31.22 303 LYS A CA 1
ATOM 2360 C C . LYS A 1 303 ? -22.411 35.502 -22.896 1.00 31.22 303 LYS A C 1
ATOM 2362 O O . LYS A 1 303 ? -22.295 34.755 -21.926 1.00 31.22 303 LYS A O 1
ATOM 2367 N N . PRO A 1 304 ? -22.683 36.817 -22.811 1.00 41.09 304 PRO A N 1
ATOM 2368 C CA . PRO A 1 304 ? -22.935 37.497 -21.543 1.00 41.09 304 PRO A CA 1
ATOM 2369 C C . PRO A 1 304 ? -24.172 36.949 -20.827 1.00 41.09 304 PRO A C 1
ATOM 2371 O O . PRO A 1 304 ? -25.098 36.476 -21.528 1.00 41.09 304 PRO A O 1
#

Radius of gyration: 20.61 Å; Cα contacts (8 Å, |Δi|>4): 409; chains: 1; bounding box: 53×59×49 Å

Sequence (304 aa):
MALQVTLGAGSLVAAGVGAGDIATLVTLGHWFGNWITAEKGDAEFLGLIEESEFTFLRRRGLIDTLRFQARWGSRLRLLENGRPQRFDRQPVERLLCSSSQWTVMMTCIVAALDEFASSSAVRNICKAFLQRLLSAQDGIGFMQDLIDSSVQTRMNGWRSAATVREMNIACRKIRDDLLRQGLVVQGFMPAAETHEVIDLLYWLLAQETEVFRTSSSDIAAIASFLCHLSFESLTIENFGVSSSRETNCCLVYDKAPLYTSDGRVVADARQRMARRELSTTVSLTQPEETFSTFPTSHETANKP

Nearest PDB structures (foldseek):
  3ihu-assembly2_B  TM=1.719E-01  e=3.868E-01  Cupriavidus pinatubonensis JMP134
  4p9f-assembly1_B  TM=1.838E-01  e=1.280E+00  Escherichia coli UMEA 3718-1
  4p9f-assembly1_A  TM=1.754E-01  e=1.348E+00  Escherichia coli UMEA 3718-1

pLDDT: mean 73.23, std 19.43, range [25.98, 95.88]

Secondary structure (DSSP, 8-state):
-------STT--------TT-HHHHHHHHHHH--TTTHHHHHHHHHHHTT--HHHH--STTS--HHHHHHHHTTEEEEEETTEEEEEESTTHHHHHTT--HHHHHHHHHHHHHHHHS-HHHHHHHHHHHHHHHHTTSS-HHHHHHHHHHHHHHHHHHHHHHHHHTTHHHHHHHHHHHHHHTTSS-SSPPPGGGHHHHHHHHHHHHH---SEEEE--HHHHHHHHHHHHHT-TT-EEESSS-------S-EEEE-S--SB-TTSPBPHHHHHHHTTSPP-----TT-GGG--------GGGS---

Organism: NCBI:txid565419